Protein AF-D3TLA5-F1 (afdb_monomer)

Radius of gyration: 20.2 Å; Cα contacts (8 Å, |Δi|>4): 396; chains: 1; bounding box: 47×52×56 Å

Nearest PDB structures (foldseek):
  2b0u-assembly1_C  TM=8.524E-01  e=1.232E-20  Homo sapiens
  5jhw-assembly1_D  TM=8.669E-01  e=3.861E-19  Homo sapiens
  2p6a-assembly1_D  TM=8.439E-01  e=6.947E-16  Homo sapiens
  3b4v-assembly1_D  TM=8.795E-01  e=1.672E-10  Homo sapiens
  3sek-assembly1_C-2  TM=8.764E-01  e=1.776E-10  Homo sapiens

Sequence (209 aa):
SHPVCGTDGRTYNTECQLKKRACRTNNENLKIAYRGHCKTTCNGVKCLNGLTCVEDQYTIPHCIVCKIECAQDDDLDSNGIDVDATQAVCGMDGKTYKSTCDINRMVCKVGRSIGVAYPGPCRDDQVTCDDVSCGPKQVCLKDLLTHKPRCSPCRYKCSRKRHSTTHYRFEESKICGVNNRTYNSWCEMRKDSCATGFYIDLKHAGECL

Solvent-accessible surface area (backbone atoms only — not comparable to full-atom values): 12160 Å² total; per-residue (Å²): 131,61,33,22,11,32,60,70,73,40,64,26,68,29,63,67,57,44,51,53,47,20,62,76,66,72,34,89,78,53,43,78,42,31,74,34,70,59,61,67,39,50,82,90,62,59,41,56,96,81,29,37,49,29,26,50,99,80,34,39,51,42,58,39,84,77,79,74,85,53,92,76,74,74,72,84,70,93,75,78,89,80,66,55,50,88,51,11,25,10,30,64,83,70,42,62,24,65,25,70,58,50,45,52,40,46,24,47,74,72,23,39,82,64,52,64,18,40,72,16,58,53,72,65,96,81,55,43,50,91,77,49,75,45,61,91,76,35,41,58,17,34,27,69,86,79,59,40,42,30,42,38,73,69,74,72,80,74,79,88,72,83,76,78,95,76,80,66,99,59,77,74,51,34,28,11,29,66,82,68,44,64,28,69,31,70,54,53,41,51,42,48,16,57,74,71,43,31,41,61,48,81,62,46,84,35,70,52,131

pLDDT: mean 88.01, std 13.17, range [44.16, 97.69]

Foldseek 3Di:
DWWFQWPLQAIDPDQVRQVVVCVVVVPPRTDGQATDGFDQACVVTDGPPPFFWAADLSRGTGGHHLDQDDPCPPPPDDDDDPQPQQAWFQWPVRFIDSHPSRQVSVNRVVRYDTDTQARGGRDDLVDAQVNGDHDPQWHWAQAPPSRHTGTDNQPFDDDPDDDPDDGDPQQQWWFQWPVLAIDRHPSRQSNVRSVVSYNIGTPHTHHRD

InterPro domains:
  IPR002350 Kazal domain [PF07648] (2-38)
  IPR002350 Kazal domain [PF07648] (88-122)
  IPR002350 Kazal domain [PF07648] (171-208)
  IPR002350 Kazal domain [PS51465] (1-40)
  IPR002350 Kazal domain [PS51465] (89-124)
  IPR002350 Kazal domain [SM00280] (1-38)
  IPR002350 Kazal domain [SM00280] (65-122)
  IPR002350 Kazal domain [SM00280] (153-208)
  IPR003645 Follistatin-like, N-terminal [SM00274] (41-64)
  IPR003645 Follistatin-like, N-terminal [SM00274] (128-152)
  IPR036058 Kazal domain superfamily [SSF100895] (2-39)
  IPR036058 Kazal domain superfamily [SSF100895] (86-123)
  IPR036058 Kazal domain superfamily [SSF100895] (171-208)

Organism: Glossina morsitans morsitans (NCBI:txid37546)

Structure (mmCIF, N/CA/C/O backbone):
data_AF-D3TLA5-F1
#
_entry.id   AF-D3TLA5-F1
#
loop_
_atom_site.group_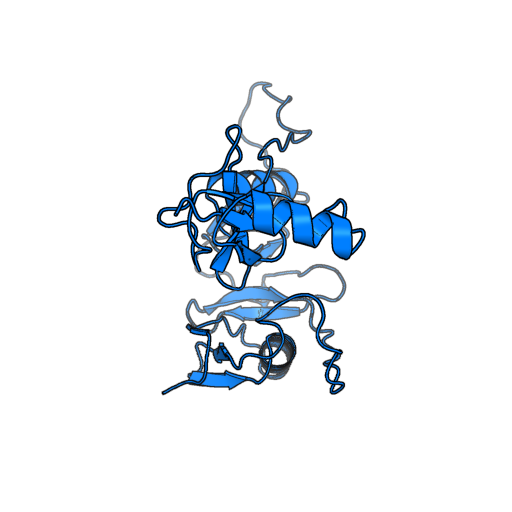PDB
_atom_site.id
_atom_site.type_symbol
_atom_site.label_atom_id
_atom_site.label_alt_id
_atom_site.label_comp_id
_atom_site.label_asym_id
_atom_site.label_entity_id
_atom_site.label_seq_id
_atom_site.pdbx_PDB_ins_code
_atom_site.Cartn_x
_atom_site.Cartn_y
_atom_site.Cartn_z
_atom_site.occupancy
_atom_site.B_iso_or_equiv
_atom_site.auth_seq_id
_atom_site.auth_comp_id
_atom_site.auth_asym_id
_atom_site.auth_atom_id
_atom_site.pdbx_PDB_model_num
ATOM 1 N N . SER A 1 1 ? -28.868 1.107 21.090 1.00 75.38 1 SER A N 1
ATOM 2 C CA . SER A 1 1 ? -27.447 1.273 21.474 1.00 75.38 1 SER A CA 1
ATOM 3 C C . SER A 1 1 ? -26.758 2.157 20.441 1.00 75.38 1 SER A C 1
ATOM 5 O O . SER A 1 1 ? -27.174 2.140 19.291 1.00 75.38 1 SER A O 1
ATOM 7 N N . HIS A 1 2 ? -25.749 2.946 20.833 1.00 92.44 2 HIS A N 1
ATOM 8 C CA . HIS A 1 2 ? -24.984 3.820 19.927 1.00 92.44 2 HIS A CA 1
ATOM 9 C C . HIS A 1 2 ? -23.533 3.317 19.840 1.00 92.44 2 HIS A C 1
ATOM 11 O O . HIS A 1 2 ? -22.687 3.780 20.612 1.00 92.44 2 HIS A O 1
ATOM 17 N N . PRO A 1 3 ? -23.253 2.329 18.971 1.00 96.19 3 PRO A N 1
ATOM 18 C CA . PRO A 1 3 ? -21.941 1.700 18.889 1.00 96.19 3 PRO A CA 1
ATOM 19 C C . PRO A 1 3 ? -20.877 2.651 18.334 1.00 96.19 3 PRO A C 1
ATOM 21 O O . PRO A 1 3 ? -21.181 3.577 17.576 1.00 96.19 3 PRO A O 1
ATOM 24 N N . VAL A 1 4 ? -19.621 2.396 18.697 1.00 95.88 4 VAL A N 1
ATOM 25 C CA . VAL A 1 4 ? -18.440 3.127 18.212 1.00 95.88 4 VAL A CA 1
ATOM 26 C C . VAL A 1 4 ? -17.317 2.159 17.847 1.00 95.88 4 VAL A C 1
ATOM 28 O O . VAL A 1 4 ? -17.151 1.124 18.499 1.00 95.88 4 VAL A O 1
ATOM 31 N N . CYS A 1 5 ? -16.523 2.514 16.839 1.00 95.38 5 CYS A N 1
ATOM 32 C CA . CYS A 1 5 ? -15.283 1.825 16.520 1.00 95.38 5 CYS A CA 1
ATOM 33 C C . CYS A 1 5 ? -14.128 2.528 17.237 1.00 95.38 5 CYS A C 1
ATOM 35 O O . CYS A 1 5 ? -13.957 3.743 17.103 1.00 95.38 5 CYS A O 1
ATOM 37 N N . GLY A 1 6 ? -13.364 1.783 18.031 1.00 93.69 6 GLY A N 1
ATOM 38 C CA . GLY A 1 6 ? -12.163 2.291 18.684 1.00 93.69 6 GLY A CA 1
ATOM 39 C C . GLY A 1 6 ? -10.967 2.341 17.738 1.00 93.69 6 GLY A C 1
ATOM 40 O O . GLY A 1 6 ? -10.907 1.602 16.758 1.00 93.69 6 GLY A O 1
ATOM 41 N N . THR A 1 7 ? -9.975 3.166 18.069 1.00 90.50 7 THR A N 1
ATOM 42 C CA . THR A 1 7 ? -8.658 3.194 17.402 1.00 90.50 7 THR A CA 1
ATOM 43 C C . THR A 1 7 ? -7.894 1.870 17.518 1.00 90.50 7 THR A C 1
ATOM 45 O O . THR A 1 7 ? -6.920 1.667 16.808 1.00 90.50 7 THR A O 1
ATOM 48 N N . ASP A 1 8 ? -8.350 0.941 18.367 1.00 88.81 8 ASP A N 1
ATOM 49 C CA . ASP A 1 8 ? -7.849 -0.434 18.453 1.00 88.81 8 ASP A CA 1
ATOM 50 C C . ASP A 1 8 ? -8.567 -1.420 17.507 1.00 88.81 8 ASP A C 1
ATOM 52 O O . ASP A 1 8 ? -8.424 -2.635 17.660 1.00 88.81 8 ASP A O 1
ATOM 56 N N . GLY A 1 9 ? -9.390 -0.921 16.576 1.00 88.56 9 GLY A N 1
ATOM 57 C CA . GLY A 1 9 ? -10.124 -1.733 15.602 1.00 88.56 9 GLY A CA 1
ATOM 58 C C . GLY A 1 9 ? -11.255 -2.570 16.208 1.00 88.56 9 GLY A C 1
ATOM 59 O O . GLY A 1 9 ? -11.749 -3.505 15.573 1.00 88.56 9 GLY A O 1
ATOM 60 N N . ARG A 1 10 ? -11.674 -2.280 17.449 1.00 92.00 10 ARG A N 1
ATOM 61 C CA . ARG A 1 10 ? -12.765 -2.997 18.124 1.00 92.00 10 ARG A CA 1
ATOM 62 C C . ARG A 1 10 ? -14.041 -2.175 18.190 1.00 92.00 10 ARG A C 1
ATOM 64 O O . ARG A 1 10 ? -14.025 -0.972 18.432 1.00 92.00 10 ARG A O 1
ATOM 71 N N . THR A 1 11 ? -15.168 -2.865 18.031 1.00 95.00 11 THR A N 1
ATOM 72 C CA . THR A 1 11 ? -16.486 -2.268 18.256 1.00 95.00 11 THR A CA 1
ATOM 73 C C . THR A 1 11 ? -16.816 -2.281 19.742 1.00 95.00 11 THR A C 1
ATOM 75 O O . THR A 1 11 ? -16.703 -3.315 20.400 1.00 95.00 11 THR A O 1
ATOM 78 N N . TYR A 1 12 ? -17.286 -1.145 20.243 1.00 96.38 12 TYR A N 1
ATOM 79 C CA . TYR A 1 12 ? -17.842 -0.983 21.581 1.00 96.38 12 TYR A CA 1
ATOM 80 C C . TYR A 1 12 ? -19.325 -0.642 21.453 1.00 96.38 12 TYR A C 1
ATOM 82 O O . TYR A 1 12 ? -19.693 0.184 20.619 1.00 96.38 12 TYR A O 1
ATOM 90 N N . ASN A 1 13 ? -20.186 -1.234 22.288 1.00 97.06 13 ASN A N 1
ATOM 91 C CA . ASN A 1 13 ? -21.636 -1.003 22.192 1.00 97.06 13 ASN A CA 1
ATOM 92 C C . ASN A 1 13 ? -22.023 0.440 22.555 1.00 97.06 13 ASN A C 1
ATOM 94 O O . ASN A 1 13 ? -23.101 0.900 22.169 1.00 97.06 13 ASN A O 1
ATOM 98 N N . THR A 1 14 ? -21.158 1.136 23.304 1.00 96.88 14 THR A N 1
ATOM 99 C CA . THR A 1 14 ? -21.266 2.562 23.634 1.00 96.88 14 THR A CA 1
ATOM 100 C C . THR A 1 14 ? -19.887 3.209 23.796 1.00 96.88 14 THR A C 1
ATOM 102 O O . THR A 1 14 ? -18.904 2.548 24.136 1.00 96.88 14 THR A O 1
ATOM 105 N N . GLU A 1 15 ? -19.828 4.534 23.652 1.00 96.62 15 GLU A N 1
ATOM 106 C CA . GLU A 1 15 ? -18.645 5.345 23.983 1.00 96.62 15 GLU A CA 1
ATOM 107 C C . GLU A 1 15 ? -18.192 5.173 25.444 1.00 96.62 15 GLU A C 1
ATOM 109 O O . GLU A 1 15 ? -16.995 5.130 25.724 1.00 96.62 15 GLU A O 1
ATOM 114 N N . CYS A 1 16 ? -19.132 5.008 26.382 1.00 97.06 16 CYS A N 1
ATOM 115 C CA . CYS A 1 16 ? -18.816 4.771 27.792 1.00 97.06 16 CYS A CA 1
ATOM 116 C C . CYS A 1 16 ? -18.018 3.471 27.987 1.00 97.06 16 CYS A C 1
ATOM 118 O O . CYS A 1 16 ? -17.046 3.446 28.742 1.00 97.06 16 CYS A O 1
ATOM 120 N N . GLN A 1 17 ? -18.368 2.400 27.264 1.00 97.25 17 GLN A N 1
ATOM 121 C CA . GLN A 1 17 ? -17.616 1.143 27.323 1.00 97.25 17 GLN A CA 1
ATOM 122 C C . GLN A 1 17 ? -16.186 1.298 26.801 1.00 97.25 17 GLN A C 1
ATOM 124 O O . GLN A 1 17 ? -15.262 0.755 27.409 1.00 97.25 17 GLN A O 1
ATOM 129 N N . LEU A 1 18 ? -15.998 2.064 25.722 1.00 97.31 18 LEU A N 1
ATOM 130 C CA . LEU A 1 18 ? -14.671 2.384 25.199 1.00 97.31 18 LEU A CA 1
ATOM 131 C C . LEU A 1 18 ? -13.850 3.155 26.238 1.00 97.31 18 LEU A C 1
ATOM 133 O O . LEU A 1 18 ? -12.760 2.712 26.595 1.00 97.31 18 LEU A O 1
ATOM 137 N N . LYS A 1 19 ? -14.391 4.250 26.790 1.00 96.81 19 LYS A N 1
ATOM 138 C CA . LYS A 1 19 ? -13.713 5.068 27.816 1.00 96.81 19 LYS A CA 1
ATOM 139 C C . LYS A 1 19 ? -13.361 4.257 29.062 1.00 96.81 19 LYS A C 1
ATOM 141 O O . LYS A 1 19 ? -12.249 4.350 29.575 1.00 96.81 19 LYS A O 1
ATOM 146 N N . LYS A 1 20 ? -14.281 3.401 29.517 1.00 97.12 20 LYS A N 1
ATOM 147 C CA . LYS A 1 20 ? -14.052 2.483 30.641 1.00 97.12 20 LYS A CA 1
ATOM 148 C C . LYS A 1 20 ? -12.894 1.530 30.361 1.00 97.12 20 LYS A C 1
ATOM 150 O O . LYS A 1 20 ? -12.102 1.273 31.263 1.00 97.12 20 LYS A O 1
ATOM 155 N N . ARG A 1 21 ? -12.784 1.000 29.138 1.00 96.00 21 ARG A N 1
ATOM 156 C CA . ARG A 1 21 ? -11.639 0.168 28.753 1.00 96.00 21 ARG A CA 1
ATOM 157 C C . ARG A 1 21 ? -10.350 0.978 28.727 1.00 96.00 21 ARG A C 1
ATOM 159 O O . ARG A 1 21 ? -9.397 0.534 29.349 1.00 96.00 21 ARG A O 1
ATOM 166 N N . ALA A 1 22 ? -10.345 2.135 28.066 1.00 96.50 22 ALA A N 1
ATOM 167 C CA . ALA A 1 22 ? -9.175 3.007 27.967 1.00 96.50 22 ALA A CA 1
ATOM 168 C C . ALA A 1 22 ? -8.593 3.319 29.354 1.00 96.50 22 ALA A C 1
ATOM 170 O O . ALA A 1 22 ? -7.406 3.110 29.582 1.00 96.50 22 ALA A O 1
ATOM 171 N N . CYS A 1 23 ? -9.456 3.687 30.308 1.00 96.81 23 CYS A N 1
ATOM 172 C CA . CYS A 1 23 ? -9.083 3.916 31.703 1.00 96.81 23 CYS A CA 1
ATOM 173 C C . CYS A 1 23 ? -8.544 2.646 32.386 1.00 96.81 23 CYS A C 1
ATOM 175 O O . CYS A 1 23 ? -7.461 2.668 32.961 1.00 96.81 23 CYS A O 1
ATOM 177 N N . ARG A 1 24 ? -9.251 1.511 32.279 1.00 96.62 24 ARG A N 1
ATOM 178 C CA . ARG A 1 24 ? -8.832 0.242 32.910 1.00 96.62 24 ARG A CA 1
ATOM 179 C C . ARG A 1 24 ? -7.499 -0.293 32.399 1.00 96.62 24 ARG A C 1
ATOM 181 O O . ARG A 1 24 ? -6.804 -0.968 33.146 1.00 96.62 24 ARG A O 1
ATOM 188 N N . THR A 1 25 ? -7.178 -0.050 31.133 1.00 94.00 25 THR A N 1
ATOM 189 C CA . THR A 1 25 ? -5.925 -0.503 30.517 1.00 94.00 25 THR A CA 1
ATOM 190 C C . THR A 1 25 ? -4.843 0.573 30.510 1.00 94.00 25 THR A C 1
ATOM 192 O O . THR A 1 25 ? -3.820 0.359 29.871 1.00 94.00 25 THR A O 1
ATOM 195 N N . ASN A 1 26 ? -5.080 1.728 31.145 1.00 93.81 26 ASN A N 1
ATOM 196 C CA . ASN A 1 26 ? -4.212 2.906 31.092 1.00 93.81 26 ASN A CA 1
ATOM 197 C C . ASN A 1 26 ? -3.740 3.245 29.660 1.00 93.81 26 ASN A C 1
ATOM 199 O O . ASN A 1 26 ? -2.563 3.488 29.411 1.00 93.81 26 ASN A O 1
ATOM 203 N N . ASN A 1 27 ? -4.660 3.164 28.692 1.00 93.56 27 ASN A N 1
ATOM 204 C CA . ASN A 1 27 ? -4.365 3.348 27.273 1.00 93.56 27 ASN A CA 1
ATOM 205 C C . ASN A 1 27 ? -4.957 4.669 26.778 1.00 93.56 27 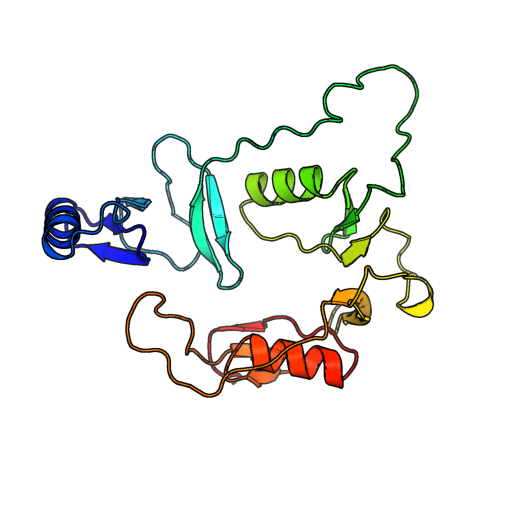ASN A C 1
ATOM 207 O O . ASN A 1 27 ? -6.104 4.723 26.333 1.00 93.56 27 ASN A O 1
ATOM 211 N N . GLU A 1 28 ? -4.144 5.720 26.820 1.00 91.62 28 GLU A N 1
ATOM 212 C CA . GLU A 1 28 ? -4.511 7.070 26.373 1.00 91.62 28 GLU A CA 1
ATOM 213 C C . GLU A 1 28 ? -4.718 7.177 24.850 1.00 91.62 28 GLU A C 1
ATOM 215 O O . GLU A 1 28 ? -5.375 8.101 24.360 1.00 91.62 28 GLU A O 1
ATOM 220 N N . ASN A 1 29 ? -4.215 6.200 24.089 1.00 92.50 29 ASN A N 1
ATOM 221 C CA . ASN A 1 29 ? -4.365 6.133 22.637 1.00 92.50 29 ASN A CA 1
ATOM 222 C C . ASN A 1 29 ? -5.685 5.477 22.203 1.00 92.50 29 ASN A C 1
ATOM 224 O O . ASN A 1 29 ? -6.056 5.582 21.031 1.00 92.50 29 ASN A O 1
ATOM 228 N N . LEU A 1 30 ? -6.419 4.825 23.118 1.00 93.81 30 LEU A N 1
ATOM 229 C CA . LEU A 1 30 ? -7.729 4.245 22.823 1.00 93.81 30 LEU A CA 1
ATOM 230 C C . LEU A 1 30 ? -8.802 5.340 22.792 1.00 93.81 30 LEU A C 1
ATOM 232 O O . LEU A 1 30 ? -9.353 5.744 23.817 1.00 93.81 30 LEU A O 1
ATOM 236 N N . LYS A 1 31 ? -9.120 5.794 21.583 1.00 93.06 31 LYS A N 1
ATOM 237 C CA . LYS A 1 31 ? -10.110 6.836 21.290 1.00 93.06 31 LYS A CA 1
ATOM 238 C C . LYS A 1 31 ? -11.163 6.289 20.331 1.00 93.06 31 LYS A C 1
ATOM 240 O O . LYS A 1 31 ? -11.021 5.190 19.797 1.00 93.06 31 LYS A O 1
ATOM 245 N N . ILE A 1 32 ? -12.236 7.043 20.112 1.00 94.31 32 ILE A N 1
ATOM 246 C CA . ILE A 1 32 ? -13.181 6.729 19.036 1.00 94.31 32 ILE A CA 1
ATOM 247 C C . ILE A 1 32 ? -12.499 7.052 17.704 1.00 94.31 32 ILE A C 1
ATOM 249 O O . ILE A 1 32 ? -12.120 8.198 17.483 1.00 94.31 32 ILE A O 1
ATOM 253 N N . ALA A 1 33 ? -12.380 6.060 16.824 1.00 92.19 33 ALA A N 1
ATOM 254 C CA . ALA A 1 33 ? -11.961 6.265 15.442 1.00 92.19 33 ALA A CA 1
ATOM 255 C C . ALA A 1 33 ? -13.120 6.837 14.608 1.00 92.19 33 ALA A C 1
ATOM 257 O O . ALA A 1 33 ? -12.980 7.863 13.946 1.00 92.19 33 ALA A O 1
ATOM 258 N N . TYR A 1 34 ? -14.294 6.203 14.686 1.00 94.31 34 TYR A N 1
ATOM 259 C CA . TYR A 1 34 ? -15.528 6.658 14.040 1.00 94.31 34 TYR A CA 1
ATOM 260 C C . TYR A 1 34 ? -16.772 6.079 14.727 1.00 94.31 34 TYR A C 1
ATOM 262 O O . TYR A 1 34 ? -16.707 5.122 15.505 1.00 94.31 34 TYR A O 1
ATOM 270 N N . ARG A 1 35 ? -17.935 6.682 14.455 1.00 94.69 35 ARG A N 1
ATOM 271 C CA . ARG A 1 35 ? -19.229 6.213 14.978 1.00 94.69 35 ARG A CA 1
ATOM 272 C C . ARG A 1 35 ? -19.720 4.991 14.199 1.00 94.69 35 ARG A C 1
ATOM 274 O O . ARG A 1 35 ? -19.546 4.917 12.987 1.00 94.69 35 ARG A O 1
ATOM 281 N N . GLY A 1 36 ? -20.395 4.073 14.887 1.00 94.38 36 GLY A N 1
ATOM 282 C CA . GLY A 1 36 ? -20.887 2.818 14.321 1.00 94.38 36 GLY A CA 1
ATOM 283 C C . GLY A 1 36 ? -19.998 1.616 14.645 1.00 94.38 36 GLY A C 1
ATOM 284 O O . GLY A 1 36 ? -19.044 1.707 15.409 1.00 94.38 36 GLY A O 1
ATOM 285 N N . HIS A 1 37 ? -20.342 0.466 14.069 1.00 94.50 37 HIS A N 1
ATOM 286 C CA . HIS A 1 37 ? -19.525 -0.745 14.156 1.00 94.50 37 HIS A CA 1
ATOM 287 C C . HIS A 1 37 ? -18.275 -0.605 13.286 1.00 94.50 37 HIS A C 1
ATOM 289 O O . HIS A 1 37 ? -18.350 0.002 12.215 1.00 94.50 37 HIS A O 1
ATOM 295 N N . CYS A 1 38 ? -17.166 -1.217 13.706 1.00 93.12 38 CYS A N 1
ATOM 296 C CA . CYS A 1 38 ? -15.971 -1.281 12.873 1.00 93.12 38 CYS A CA 1
ATOM 297 C C . CYS A 1 38 ? -16.270 -1.971 11.535 1.00 93.12 38 CYS A C 1
ATOM 299 O O . CYS A 1 38 ? -17.018 -2.950 11.473 1.00 93.12 38 CYS A O 1
ATOM 301 N N . LYS A 1 39 ? -15.688 -1.428 10.471 1.00 91.75 39 LYS A N 1
ATOM 302 C CA . LYS A 1 39 ? -15.823 -1.871 9.085 1.00 91.75 39 LYS A CA 1
ATOM 303 C C . LYS A 1 39 ? -14.509 -2.465 8.587 1.00 91.75 39 LYS A C 1
ATOM 305 O O . LYS A 1 39 ? -13.465 -2.285 9.205 1.00 91.75 39 LYS A O 1
ATOM 310 N N . THR A 1 40 ? -14.590 -3.172 7.467 1.00 87.81 40 THR A N 1
ATOM 311 C CA . THR A 1 40 ? -13.453 -3.806 6.780 1.00 87.81 40 THR A CA 1
ATOM 312 C C . THR A 1 40 ? -13.025 -3.058 5.518 1.00 87.81 40 THR A C 1
ATOM 314 O O . THR A 1 40 ? -12.175 -3.565 4.804 1.00 87.81 40 THR A O 1
ATOM 317 N N . THR A 1 41 ? -13.660 -1.917 5.222 1.00 90.31 41 THR A N 1
ATOM 318 C CA . THR A 1 41 ? -13.353 -0.969 4.134 1.00 90.31 41 THR A CA 1
ATOM 319 C C . THR A 1 41 ? -13.813 0.428 4.560 1.00 90.31 41 THR A C 1
ATOM 321 O O . THR A 1 41 ? -14.576 0.563 5.527 1.00 90.31 41 THR A O 1
ATOM 324 N N . CYS A 1 42 ? -13.413 1.468 3.832 1.00 93.50 42 CYS A N 1
ATOM 325 C CA . CYS A 1 42 ? -13.899 2.836 4.028 1.00 93.50 42 CYS A CA 1
ATOM 326 C C . CYS A 1 42 ? -15.367 3.031 3.608 1.00 93.50 42 CYS A C 1
ATOM 328 O O . CYS A 1 42 ? -15.975 4.055 3.935 1.00 93.50 42 CYS A O 1
ATOM 330 N N . ASN A 1 43 ? -1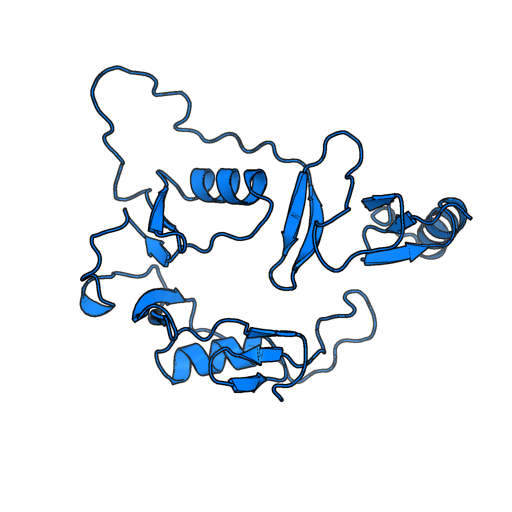5.989 2.047 2.948 1.00 92.00 43 ASN A N 1
ATOM 331 C CA . ASN A 1 43 ? -17.394 2.119 2.555 1.00 92.00 43 ASN A CA 1
ATOM 332 C C . ASN A 1 43 ? -18.316 2.236 3.780 1.00 92.00 43 ASN A C 1
ATOM 334 O O . ASN A 1 43 ? -18.425 1.334 4.615 1.00 92.00 43 ASN A O 1
ATOM 338 N N . GLY A 1 44 ? -19.011 3.372 3.879 1.00 89.62 44 GLY A N 1
ATOM 339 C CA . GLY A 1 44 ? -19.911 3.679 4.993 1.00 89.62 44 GLY A CA 1
ATOM 340 C C . GLY A 1 44 ? -19.209 4.136 6.276 1.00 89.62 44 GLY A C 1
ATOM 341 O O . GLY A 1 44 ? -19.877 4.296 7.300 1.00 89.62 44 GLY A O 1
ATOM 342 N N . VAL A 1 45 ? -17.894 4.371 6.242 1.00 93.88 45 VAL A N 1
ATOM 343 C CA . VAL A 1 45 ? -17.154 4.992 7.346 1.00 93.88 45 VAL A CA 1
ATOM 344 C C . VAL A 1 45 ? -17.272 6.509 7.233 1.00 93.88 45 VAL A C 1
ATOM 346 O O . VAL A 1 45 ? -16.906 7.107 6.227 1.00 93.88 45 VAL A O 1
ATOM 349 N N . LYS A 1 46 ? -17.783 7.147 8.290 1.00 92.44 46 LYS A N 1
ATOM 350 C CA . LYS A 1 46 ? -17.807 8.608 8.426 1.00 92.44 46 LYS A CA 1
ATOM 351 C C . LYS A 1 46 ? -16.849 9.011 9.532 1.00 92.44 46 LYS A C 1
ATOM 353 O O . LYS A 1 46 ? -17.159 8.864 10.716 1.00 92.44 46 LYS A O 1
ATOM 358 N N . CYS A 1 47 ? -15.678 9.482 9.128 1.00 92.12 47 CYS A N 1
ATOM 359 C CA . CYS A 1 47 ? -14.664 9.948 10.054 1.00 92.12 47 CYS A CA 1
ATOM 360 C C . CYS A 1 47 ? -15.111 11.222 10.787 1.00 92.12 47 CYS A C 1
ATOM 362 O O . CYS A 1 47 ? -15.878 12.035 10.268 1.00 92.12 47 CYS A O 1
ATOM 364 N N . LEU A 1 48 ? -14.652 11.373 12.029 1.00 90.50 48 LEU A N 1
ATOM 365 C CA . LEU A 1 48 ? -14.949 12.540 12.860 1.00 90.50 48 LEU A CA 1
ATOM 366 C C . LEU A 1 48 ? -14.048 13.720 12.477 1.00 90.50 48 LEU A C 1
ATOM 368 O O . LEU A 1 48 ? -12.971 13.514 11.931 1.00 90.50 48 LEU A O 1
ATOM 372 N N . ASN A 1 49 ? -14.470 14.948 12.790 1.00 90.00 49 ASN A N 1
ATOM 373 C CA . ASN A 1 49 ? -13.659 16.169 12.658 1.00 90.00 49 ASN A CA 1
ATOM 374 C C . ASN A 1 49 ? -13.071 16.415 11.253 1.00 90.00 49 ASN A C 1
ATOM 376 O O . ASN A 1 49 ? -11.982 16.965 11.130 1.00 90.00 49 ASN A O 1
ATOM 380 N N . GLY A 1 50 ? -13.762 15.973 10.196 1.00 85.00 50 GLY A N 1
ATOM 381 C CA . GLY A 1 50 ? -13.282 16.130 8.819 1.00 85.00 50 GLY A CA 1
ATOM 382 C C . GLY A 1 50 ? -12.042 15.295 8.478 1.00 85.00 50 GLY A C 1
ATOM 383 O O . GLY A 1 50 ? -11.415 15.538 7.451 1.00 85.00 50 GLY A O 1
ATOM 384 N N . LEU A 1 51 ? -11.675 14.319 9.318 1.00 92.56 51 LEU A N 1
ATOM 385 C CA . LEU A 1 51 ? -10.601 13.376 9.010 1.00 92.56 51 LEU A CA 1
ATOM 386 C C . LEU A 1 51 ? -10.938 12.572 7.747 1.00 92.56 51 LEU A C 1
ATOM 388 O O . LEU A 1 51 ? -12.104 12.336 7.427 1.00 92.56 51 LEU A O 1
ATOM 392 N N . THR A 1 52 ? -9.906 12.132 7.038 1.00 93.75 52 THR A N 1
ATOM 393 C CA . THR A 1 52 ? -10.050 11.337 5.815 1.00 93.75 52 THR A CA 1
ATOM 394 C C . THR A 1 52 ? -9.961 9.855 6.149 1.00 93.75 52 THR A C 1
ATOM 396 O O . THR A 1 52 ? -9.111 9.450 6.942 1.00 93.75 52 THR A O 1
ATOM 399 N N . CYS A 1 53 ? -10.850 9.053 5.561 1.00 94.75 53 CYS A N 1
ATOM 400 C CA . CYS A 1 53 ? -10.767 7.602 5.666 1.00 94.75 53 CYS A CA 1
ATOM 401 C C . CYS A 1 53 ? -9.730 7.086 4.670 1.00 94.75 53 CYS A C 1
ATOM 403 O O . CYS A 1 53 ? -9.849 7.358 3.477 1.00 94.75 53 CYS A O 1
ATOM 405 N N . VAL A 1 54 ? -8.743 6.346 5.162 1.00 94.44 54 VAL A N 1
ATOM 406 C CA . VAL A 1 54 ? -7.740 5.661 4.350 1.00 94.44 54 VAL A CA 1
ATOM 407 C C . VAL A 1 54 ? -7.743 4.173 4.665 1.00 94.44 54 VAL A C 1
ATOM 409 O O . VAL A 1 54 ? -7.856 3.777 5.822 1.00 94.44 54 VAL A O 1
ATOM 412 N N . GLU A 1 55 ? -7.615 3.345 3.640 1.00 92.19 55 GLU A N 1
ATOM 413 C CA . GLU A 1 55 ? -7.476 1.902 3.786 1.00 92.19 55 GLU A CA 1
ATOM 414 C C . GLU A 1 55 ? -6.001 1.504 3.865 1.00 92.19 55 GLU A C 1
ATOM 416 O O . GLU A 1 55 ? -5.174 1.947 3.058 1.00 92.19 55 GLU A O 1
ATOM 421 N N . ASP A 1 56 ? -5.673 0.647 4.832 1.00 85.19 56 ASP A N 1
ATOM 422 C CA . ASP A 1 56 ? -4.367 -0.004 4.886 1.00 85.19 56 ASP A CA 1
ATOM 423 C C . ASP A 1 56 ? -4.276 -1.184 3.900 1.00 85.19 56 ASP A C 1
ATOM 425 O O . ASP A 1 56 ? -5.197 -1.478 3.134 1.00 85.19 56 ASP A O 1
ATOM 429 N N . GLN A 1 57 ? -3.146 -1.888 3.905 1.00 76.69 57 GLN A N 1
ATOM 430 C CA . GLN A 1 57 ? -2.912 -3.036 3.028 1.00 76.69 57 GLN A CA 1
ATOM 431 C C . GLN A 1 57 ? -3.877 -4.216 3.254 1.00 76.69 57 GLN A C 1
ATOM 433 O O . GLN A 1 57 ? -3.942 -5.111 2.418 1.00 76.69 57 GLN A O 1
ATOM 438 N N . TYR A 1 58 ? -4.620 -4.236 4.363 1.00 76.56 58 TYR A N 1
ATOM 439 C CA . TYR A 1 58 ? -5.653 -5.225 4.686 1.00 76.56 58 TYR A CA 1
ATOM 440 C C . TYR A 1 58 ? -7.068 -4.695 4.437 1.00 76.56 58 TYR A C 1
ATOM 442 O O . TYR A 1 58 ? -8.025 -5.273 4.948 1.00 76.56 58 TYR A O 1
ATOM 450 N N . THR A 1 59 ? -7.185 -3.584 3.705 1.00 82.81 59 THR A N 1
ATOM 451 C CA . THR A 1 59 ? -8.419 -2.823 3.476 1.00 82.81 59 THR A CA 1
ATOM 452 C C . THR A 1 59 ? -9.037 -2.242 4.750 1.00 82.81 59 THR A C 1
ATOM 454 O O . THR A 1 59 ? -10.159 -1.740 4.724 1.00 82.81 59 THR A O 1
ATOM 457 N N . ILE A 1 60 ? -8.333 -2.265 5.887 1.00 84.56 60 ILE A N 1
ATOM 458 C CA . ILE A 1 60 ? -8.888 -1.788 7.154 1.00 84.56 60 ILE A CA 1
ATOM 459 C C . ILE A 1 60 ? -8.942 -0.255 7.120 1.00 84.56 60 ILE A C 1
ATOM 461 O O . ILE A 1 60 ? -7.938 0.385 6.801 1.00 84.56 60 ILE A O 1
ATOM 465 N N . PRO A 1 61 ? -10.093 0.351 7.459 1.00 91.94 61 PRO A N 1
ATOM 466 C CA . PRO A 1 61 ? -10.256 1.795 7.439 1.00 91.94 61 PRO A CA 1
ATOM 467 C C . PRO A 1 61 ? -9.611 2.463 8.657 1.00 91.94 61 PRO A C 1
ATOM 469 O O . PRO A 1 61 ? -9.901 2.118 9.807 1.00 91.94 61 PRO A O 1
ATOM 472 N N . HIS A 1 62 ? -8.840 3.512 8.396 1.00 91.19 62 HIS A N 1
ATOM 473 C CA . HIS A 1 62 ? -8.221 4.397 9.377 1.00 91.19 62 HIS A CA 1
ATOM 474 C C . HIS A 1 62 ? -8.657 5.837 9.112 1.00 91.19 62 HIS A C 1
ATOM 476 O O . HIS A 1 62 ? -8.615 6.307 7.981 1.00 91.19 62 HIS A O 1
ATOM 482 N N . CYS A 1 63 ? -9.070 6.559 10.152 1.00 92.62 63 CYS A N 1
ATOM 483 C CA . CYS A 1 63 ? -9.408 7.978 10.039 1.00 92.62 63 CYS A CA 1
ATOM 484 C C . CYS A 1 63 ? -8.193 8.823 10.426 1.00 92.62 63 CYS A C 1
ATOM 486 O O . CYS A 1 63 ? -7.841 8.875 11.605 1.00 92.62 63 CYS A O 1
ATOM 488 N N . ILE A 1 64 ? -7.566 9.482 9.451 1.00 91.62 64 ILE A N 1
ATOM 489 C CA . ILE A 1 64 ? -6.325 10.244 9.648 1.00 91.62 64 ILE A CA 1
ATOM 490 C C . ILE A 1 64 ? -6.457 11.699 9.193 1.00 91.62 64 ILE A C 1
ATOM 492 O O . ILE A 1 64 ? -7.371 12.071 8.453 1.00 91.62 64 ILE A O 1
ATOM 496 N N . VAL A 1 65 ? -5.526 12.540 9.646 1.00 91.56 65 VAL A N 1
ATOM 497 C CA . VAL A 1 65 ? -5.403 13.918 9.162 1.00 91.56 65 VAL A CA 1
ATOM 498 C C . VAL A 1 65 ? -4.752 13.885 7.787 1.00 91.56 65 VAL A C 1
ATOM 500 O O . VAL A 1 65 ? -3.618 13.433 7.649 1.00 91.56 65 VAL A O 1
ATOM 503 N N . CYS A 1 66 ? -5.454 14.403 6.782 1.00 90.81 66 CYS A N 1
ATOM 504 C CA . CYS A 1 66 ? -4.942 14.497 5.423 1.00 90.81 66 CYS A CA 1
ATOM 505 C C . CYS A 1 66 ? -4.455 15.911 5.106 1.00 90.81 66 CYS A C 1
ATOM 507 O O . CYS A 1 66 ? -5.072 16.640 4.332 1.00 90.81 66 CYS A O 1
ATOM 509 N N . LYS A 1 67 ? -3.355 16.315 5.748 1.00 90.88 67 LYS A N 1
ATOM 510 C CA . LYS A 1 67 ? -2.702 17.606 5.509 1.00 90.88 67 LYS A CA 1
ATOM 511 C C . LYS A 1 67 ? -1.222 17.379 5.208 1.00 90.88 67 LYS A C 1
ATOM 513 O O . LYS A 1 67 ? -0.387 17.436 6.102 1.00 90.88 67 LYS A O 1
ATOM 518 N N . ILE A 1 68 ? -0.939 17.037 3.954 1.00 91.12 68 ILE A N 1
ATOM 519 C CA . ILE A 1 68 ? 0.419 16.807 3.451 1.00 91.12 68 ILE A CA 1
ATOM 520 C C . ILE A 1 68 ? 0.786 18.003 2.574 1.00 91.12 68 ILE A C 1
ATOM 522 O O . ILE A 1 68 ? 0.189 18.194 1.513 1.00 91.12 68 ILE A O 1
ATOM 526 N N . GLU A 1 69 ? 1.728 18.805 3.060 1.00 91.06 69 GLU A N 1
ATOM 527 C CA . GLU A 1 69 ? 2.318 19.959 2.374 1.00 91.06 69 GLU A CA 1
ATOM 528 C C . GLU A 1 69 ? 3.643 19.505 1.746 1.00 91.06 69 GLU A C 1
ATOM 530 O O . GLU A 1 69 ? 4.461 18.881 2.428 1.00 91.06 69 GLU A O 1
ATOM 535 N N . CYS A 1 70 ? 3.836 19.750 0.447 1.00 90.31 70 CYS A N 1
ATOM 536 C CA . CYS A 1 70 ? 5.030 19.325 -0.280 1.00 90.31 70 CYS A CA 1
ATOM 537 C C . CYS A 1 70 ? 5.853 20.551 -0.692 1.00 90.31 70 CYS A C 1
ATOM 539 O O . CYS A 1 70 ? 5.305 21.535 -1.168 1.00 90.31 70 CYS A O 1
ATOM 541 N N . ALA A 1 71 ? 7.179 20.484 -0.537 1.00 81.25 71 ALA A N 1
ATOM 542 C CA . ALA A 1 71 ? 8.075 21.635 -0.715 1.00 81.25 71 ALA A CA 1
ATOM 543 C C . ALA A 1 71 ? 8.075 22.250 -2.133 1.00 81.25 71 ALA A C 1
ATOM 545 O O . ALA A 1 71 ? 8.463 23.396 -2.290 1.00 81.25 71 ALA A O 1
ATOM 546 N N . GLN A 1 72 ? 7.641 21.500 -3.151 1.00 67.25 72 GLN A N 1
ATOM 547 C CA . GLN A 1 72 ? 7.563 21.953 -4.548 1.00 67.25 72 GLN A CA 1
ATOM 548 C C . GLN A 1 72 ? 6.195 22.559 -4.918 1.00 67.25 72 GLN A C 1
ATOM 550 O O . GLN A 1 72 ? 5.903 22.752 -6.099 1.00 67.25 72 GLN A O 1
ATOM 555 N N . ASP A 1 73 ? 5.311 22.790 -3.942 1.00 64.88 73 ASP A N 1
ATOM 556 C CA . ASP A 1 73 ? 4.021 23.444 -4.191 1.00 64.88 73 ASP A CA 1
ATOM 557 C C . ASP A 1 73 ? 4.177 24.972 -4.415 1.00 64.88 73 ASP A C 1
ATOM 559 O O . ASP A 1 73 ? 3.259 25.590 -4.956 1.00 64.88 73 ASP A O 1
ATOM 563 N N . ASP A 1 74 ? 5.333 25.557 -4.063 1.00 59.94 74 ASP A N 1
ATOM 564 C CA . ASP A 1 74 ? 5.615 27.003 -4.141 1.00 59.94 74 ASP A CA 1
ATOM 565 C C . ASP A 1 74 ? 6.225 27.463 -5.486 1.00 59.94 74 ASP A C 1
ATOM 567 O O . ASP A 1 74 ? 6.224 28.659 -5.783 1.00 59.94 74 ASP A O 1
ATOM 571 N N . ASP A 1 75 ? 6.670 26.539 -6.347 1.00 57.84 75 ASP A N 1
ATOM 572 C CA . ASP A 1 75 ? 7.239 26.847 -7.670 1.00 57.84 75 ASP A CA 1
ATOM 573 C C . ASP A 1 75 ? 6.132 26.989 -8.734 1.00 57.84 75 ASP A C 1
ATOM 575 O O . ASP A 1 75 ? 6.043 26.245 -9.716 1.00 57.84 75 ASP A O 1
ATOM 579 N N . LEU A 1 76 ? 5.242 27.962 -8.532 1.00 55.25 76 LEU A N 1
ATOM 580 C CA . LEU A 1 76 ? 4.367 28.508 -9.575 1.00 55.25 76 LEU A CA 1
ATOM 581 C C . LEU A 1 76 ? 5.133 29.553 -10.396 1.00 55.25 76 LEU A C 1
ATOM 583 O O . LEU A 1 76 ? 4.672 30.683 -10.531 1.00 55.25 76 LEU A O 1
ATOM 587 N N . ASP A 1 77 ? 6.291 29.192 -10.950 1.00 50.19 77 ASP A N 1
ATOM 588 C CA . ASP A 1 77 ? 6.982 30.059 -11.904 1.00 50.19 77 ASP A CA 1
ATOM 589 C C . ASP A 1 77 ? 7.069 29.400 -13.286 1.00 50.19 77 ASP A C 1
ATOM 591 O O . ASP A 1 77 ? 7.914 28.567 -13.594 1.00 50.19 77 ASP A O 1
ATOM 595 N N . SER A 1 78 ? 6.071 29.738 -14.103 1.00 60.38 78 SER A N 1
ATOM 596 C CA . SER A 1 78 ? 6.248 30.209 -15.477 1.00 60.38 78 SER A CA 1
ATOM 597 C C . SER A 1 78 ? 7.351 29.547 -16.325 1.00 60.38 78 SER A C 1
ATOM 599 O O . SER A 1 78 ? 8.348 30.193 -16.628 1.00 60.38 78 SER A O 1
ATOM 601 N N . ASN A 1 79 ? 7.149 28.299 -16.770 1.00 52.88 79 ASN A N 1
ATOM 602 C CA . ASN A 1 79 ? 7.385 27.817 -18.153 1.00 52.88 79 ASN A CA 1
ATOM 603 C C . ASN A 1 79 ? 7.531 26.288 -18.201 1.00 52.88 79 ASN A C 1
ATOM 605 O O . ASN A 1 79 ? 8.635 25.760 -18.221 1.00 52.88 79 ASN A O 1
ATOM 609 N N . GLY A 1 80 ? 6.413 25.571 -18.327 1.00 54.66 80 GLY A N 1
ATOM 610 C CA . GLY A 1 80 ? 6.450 24.135 -18.613 1.00 54.66 80 GLY A CA 1
ATOM 611 C C . GLY A 1 80 ? 6.874 23.273 -17.419 1.00 54.66 80 GLY A C 1
ATOM 612 O O . GLY A 1 80 ? 7.561 23.690 -16.498 1.00 54.66 80 GLY A O 1
ATOM 613 N N . ILE A 1 81 ? 6.359 22.052 -17.390 1.00 54.81 81 ILE A N 1
ATOM 614 C CA . ILE A 1 81 ? 6.503 21.130 -16.269 1.00 54.81 81 ILE A CA 1
ATOM 615 C C . ILE A 1 81 ? 7.853 20.414 -16.414 1.00 54.81 81 ILE A C 1
ATOM 617 O O . ILE A 1 81 ? 7.898 19.321 -16.974 1.00 54.81 81 ILE A O 1
ATOM 621 N N . ASP A 1 82 ? 8.939 20.997 -15.911 1.00 67.06 82 ASP A N 1
ATOM 622 C CA . ASP A 1 82 ? 10.173 20.236 -15.700 1.00 67.06 82 ASP A CA 1
ATOM 623 C C . ASP A 1 82 ? 10.004 19.383 -14.439 1.00 67.06 82 ASP A C 1
ATOM 625 O O . ASP A 1 82 ? 10.206 19.812 -13.303 1.00 67.06 82 ASP A O 1
ATOM 629 N N . VAL A 1 83 ? 9.540 18.147 -14.634 1.00 73.38 83 VAL A N 1
ATOM 630 C CA . VAL A 1 83 ? 9.573 17.139 -13.575 1.00 73.38 83 VAL A CA 1
ATO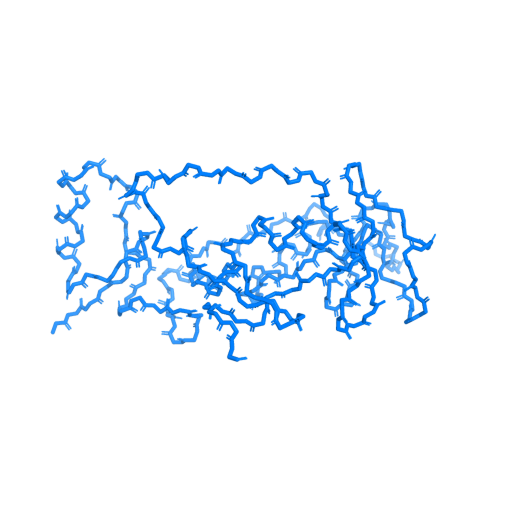M 631 C C . VAL A 1 83 ? 11.038 16.780 -13.344 1.00 73.38 83 VAL A C 1
ATOM 633 O O . VAL A 1 83 ? 11.658 16.176 -14.219 1.00 73.38 83 VAL A O 1
ATOM 636 N N . ASP A 1 84 ? 11.581 17.088 -12.163 1.00 86.12 84 ASP A N 1
ATOM 637 C CA . ASP A 1 84 ? 12.877 16.546 -11.749 1.00 86.12 84 ASP A CA 1
ATOM 638 C C . ASP A 1 84 ? 12.774 15.015 -11.678 1.00 86.12 84 ASP A C 1
ATOM 640 O O . ASP A 1 84 ? 12.258 14.427 -10.720 1.00 86.12 84 ASP A O 1
ATOM 644 N N . ALA A 1 85 ? 13.265 14.358 -12.730 1.00 86.69 85 ALA A N 1
ATOM 645 C CA . ALA A 1 85 ? 13.193 12.915 -12.889 1.00 86.69 85 ALA A CA 1
ATOM 646 C C . ALA A 1 85 ? 13.913 12.154 -11.765 1.00 86.69 85 ALA A C 1
ATOM 648 O O . ALA A 1 85 ? 13.623 10.978 -11.556 1.00 86.69 85 ALA A O 1
ATOM 649 N N . THR A 1 86 ? 14.827 12.799 -11.034 1.00 89.75 86 THR A N 1
ATOM 650 C CA . THR A 1 86 ? 15.541 12.175 -9.911 1.00 89.75 86 THR A CA 1
ATOM 651 C C . THR A 1 86 ? 14.696 12.103 -8.640 1.00 89.75 86 THR A C 1
ATOM 653 O O . THR A 1 86 ? 14.898 11.205 -7.821 1.00 89.75 86 THR A O 1
ATOM 656 N N . GLN A 1 87 ? 13.727 13.009 -8.490 1.00 91.06 87 GLN A N 1
ATOM 657 C CA . GLN A 1 87 ? 12.813 13.060 -7.345 1.00 91.06 87 GLN A CA 1
ATOM 658 C C . GLN A 1 87 ? 11.476 12.374 -7.633 1.00 91.06 87 GLN A C 1
ATOM 660 O O . GLN A 1 87 ? 10.811 11.902 -6.704 1.00 91.06 87 GLN A O 1
ATOM 665 N N . ALA A 1 88 ? 11.104 12.290 -8.911 1.00 94.12 88 ALA A N 1
ATOM 666 C CA . ALA A 1 88 ? 9.863 11.685 -9.358 1.00 94.12 88 ALA A CA 1
ATOM 667 C C . ALA A 1 88 ? 9.748 10.197 -9.009 1.00 94.12 88 ALA A C 1
ATOM 669 O O . ALA A 1 88 ? 10.735 9.484 -8.822 1.00 94.12 88 ALA A O 1
ATOM 670 N N . VAL A 1 89 ? 8.509 9.712 -8.970 1.00 95.81 89 VAL A N 1
ATOM 671 C CA . VAL A 1 89 ? 8.188 8.290 -8.824 1.00 95.81 89 VAL A CA 1
ATOM 672 C C . VAL A 1 89 ? 7.043 7.900 -9.750 1.00 95.81 89 VAL A C 1
ATOM 674 O O . VAL A 1 89 ? 6.083 8.655 -9.929 1.00 95.81 89 VAL A O 1
ATOM 677 N N . CYS A 1 90 ? 7.113 6.693 -10.303 1.00 96.12 90 CYS A N 1
ATOM 678 C CA . CYS A 1 90 ? 6.021 6.108 -11.057 1.00 96.12 90 CYS A CA 1
ATOM 679 C C . CYS A 1 90 ? 5.110 5.359 -10.091 1.00 96.12 90 CYS A C 1
ATOM 681 O O . CYS A 1 90 ? 5.550 4.443 -9.391 1.00 96.12 90 CYS A O 1
ATOM 683 N N . GLY A 1 91 ? 3.840 5.745 -10.029 1.00 95.81 91 GLY A N 1
ATOM 684 C CA . GLY A 1 91 ? 2.827 5.039 -9.261 1.00 95.81 91 GLY A CA 1
ATOM 685 C C . GLY A 1 91 ? 2.401 3.737 -9.931 1.00 95.81 91 GLY A C 1
ATOM 686 O O . GLY A 1 91 ? 2.424 3.587 -11.152 1.00 95.81 91 GLY A O 1
ATOM 687 N N . MET A 1 92 ? 1.941 2.785 -9.126 1.00 93.25 92 MET A N 1
ATOM 688 C CA . MET A 1 92 ? 1.317 1.548 -9.607 1.00 93.25 92 MET A CA 1
ATOM 689 C C . MET A 1 92 ? 0.006 1.784 -10.369 1.00 93.25 92 MET A C 1
ATOM 691 O O . MET A 1 92 ? -0.476 0.882 -11.048 1.00 93.25 92 MET A O 1
ATOM 695 N N . ASP A 1 93 ? -0.566 2.983 -10.273 1.00 93.31 93 ASP A N 1
ATOM 696 C CA . ASP A 1 93 ? -1.699 3.443 -11.075 1.00 93.31 93 ASP A CA 1
ATOM 697 C C . ASP A 1 93 ? -1.282 4.006 -12.449 1.00 93.31 93 ASP A C 1
ATOM 699 O O . ASP A 1 93 ? -2.129 4.500 -13.191 1.00 93.31 93 ASP A O 1
ATOM 703 N N . GLY A 1 94 ? 0.009 3.926 -12.794 1.00 93.12 94 GLY A N 1
ATOM 704 C CA . GLY A 1 94 ? 0.562 4.390 -14.065 1.00 93.12 94 GLY A CA 1
ATOM 705 C C . GLY A 1 94 ? 0.763 5.901 -14.143 1.00 93.12 94 GLY A C 1
ATOM 706 O O . GLY A 1 94 ? 1.003 6.417 -15.232 1.00 93.12 94 GLY A O 1
ATOM 707 N N . LYS A 1 95 ? 0.658 6.624 -13.021 1.00 94.94 95 LYS A N 1
ATOM 708 C CA . LYS A 1 95 ? 0.851 8.078 -12.981 1.00 94.94 95 LYS A CA 1
ATOM 709 C C . LYS A 1 95 ? 2.225 8.453 -12.449 1.00 94.94 95 LYS A C 1
ATOM 711 O O . LYS A 1 95 ? 2.690 7.915 -11.447 1.00 94.94 95 LYS A O 1
ATOM 716 N N . THR A 1 96 ? 2.845 9.435 -13.095 1.00 95.00 96 THR A N 1
ATOM 717 C CA . THR A 1 96 ? 4.050 10.089 -12.582 1.00 95.00 96 THR A CA 1
ATOM 718 C C . THR A 1 96 ? 3.680 11.048 -11.460 1.00 95.00 96 THR A C 1
ATOM 720 O O . THR A 1 96 ? 2.861 11.949 -11.647 1.00 95.00 96 THR A O 1
ATOM 723 N N . TYR A 1 97 ? 4.330 10.892 -10.313 1.00 94.38 97 TYR A N 1
ATOM 724 C CA . TYR A 1 97 ? 4.284 11.840 -9.207 1.00 94.38 97 TYR A CA 1
ATOM 725 C C . TYR A 1 97 ? 5.617 12.572 -9.123 1.00 94.38 97 TYR A C 1
ATOM 727 O O . TYR A 1 97 ? 6.666 11.941 -9.230 1.00 94.38 97 TYR A O 1
ATOM 735 N N . LYS A 1 98 ? 5.579 13.893 -8.915 1.00 92.94 98 LYS A N 1
ATOM 736 C CA . LYS A 1 98 ? 6.783 14.741 -8.858 1.00 92.94 98 LYS A CA 1
ATOM 737 C C . LYS A 1 98 ? 7.741 14.344 -7.735 1.00 92.94 98 LYS A C 1
ATOM 739 O O . LYS A 1 98 ? 8.946 14.505 -7.865 1.00 92.94 98 LYS A O 1
ATOM 744 N N . SER A 1 99 ? 7.200 13.803 -6.645 1.00 93.69 99 SER A N 1
ATOM 745 C CA . SER A 1 99 ? 7.976 13.347 -5.502 1.00 93.69 99 SER A CA 1
ATOM 746 C C . SER A 1 99 ? 7.274 12.225 -4.734 1.00 93.69 99 SER A C 1
ATOM 748 O O . SER A 1 99 ? 6.084 11.945 -4.915 1.00 93.69 99 SER A O 1
ATOM 750 N N . THR A 1 100 ? 7.997 11.628 -3.783 1.00 94.19 100 THR A N 1
ATOM 751 C CA . THR A 1 100 ? 7.397 10.709 -2.799 1.00 94.19 100 THR A CA 1
ATOM 752 C C . THR A 1 100 ? 6.353 11.421 -1.920 1.00 94.19 100 THR A C 1
ATOM 754 O O . THR A 1 100 ? 5.383 10.806 -1.477 1.00 94.19 100 THR A O 1
ATOM 757 N N . CYS A 1 101 ? 6.505 12.730 -1.683 1.00 95.19 101 CYS A N 1
ATOM 758 C CA . CYS A 1 101 ? 5.502 13.517 -0.963 1.00 95.19 101 CYS A CA 1
ATO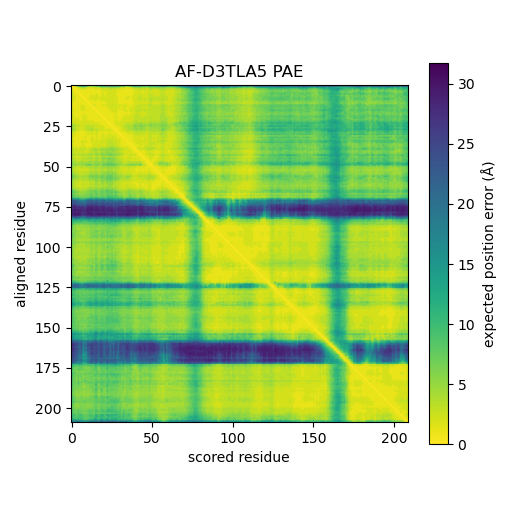M 759 C C . CYS A 1 101 ? 4.187 13.583 -1.751 1.00 95.19 101 CYS A C 1
ATOM 761 O O . CYS A 1 101 ? 3.117 13.342 -1.189 1.00 95.19 101 CYS A O 1
ATOM 763 N N . ASP A 1 102 ? 4.263 13.818 -3.062 1.00 94.56 102 ASP A N 1
ATOM 764 C CA . ASP A 1 102 ? 3.090 13.951 -3.927 1.00 94.56 102 ASP A CA 1
ATOM 765 C C . ASP A 1 102 ? 2.267 12.671 -4.028 1.00 94.56 102 ASP A C 1
ATOM 767 O O . ASP A 1 102 ? 1.037 12.729 -3.940 1.00 94.56 102 ASP A O 1
ATOM 771 N N . ILE A 1 103 ? 2.918 11.511 -4.158 1.00 95.81 103 ILE A N 1
ATOM 772 C CA . ILE A 1 103 ? 2.191 10.236 -4.149 1.00 95.81 103 ILE A CA 1
ATOM 773 C C . ILE A 1 103 ? 1.538 9.990 -2.787 1.00 95.81 103 ILE A C 1
ATOM 775 O O . ILE A 1 103 ? 0.370 9.621 -2.748 1.00 95.81 103 ILE A O 1
ATOM 779 N N . ASN A 1 104 ? 2.206 10.288 -1.666 1.00 94.69 104 ASN A N 1
ATOM 780 C CA . ASN A 1 104 ? 1.616 10.138 -0.329 1.00 94.69 104 ASN A CA 1
ATOM 781 C C . ASN A 1 104 ? 0.422 11.078 -0.112 1.00 94.69 104 ASN A C 1
ATOM 783 O O . ASN A 1 104 ? -0.611 10.673 0.431 1.00 94.69 104 ASN A O 1
ATOM 787 N N . ARG A 1 105 ? 0.529 12.322 -0.590 1.00 94.56 105 ARG A N 1
ATOM 788 C CA . ARG A 1 105 ? -0.578 13.281 -0.628 1.00 94.56 105 ARG A CA 1
ATOM 789 C C . ARG A 1 105 ? -1.750 12.725 -1.425 1.00 94.56 105 ARG A C 1
ATOM 791 O O . ARG A 1 105 ? -2.891 12.833 -0.979 1.00 94.56 105 ARG A O 1
ATOM 798 N N . MET A 1 106 ? -1.483 12.100 -2.569 1.00 94.81 106 MET A N 1
ATOM 799 C CA . MET A 1 106 ? -2.524 11.491 -3.388 1.00 94.81 106 MET A CA 1
ATOM 800 C C . MET A 1 106 ? -3.146 10.259 -2.725 1.00 94.81 106 MET A C 1
ATOM 802 O O . MET A 1 106 ? -4.366 10.198 -2.655 1.00 94.81 106 MET A O 1
ATOM 806 N N . VAL A 1 107 ? -2.347 9.333 -2.183 1.00 95.00 107 VAL A N 1
ATOM 807 C CA . VAL A 1 107 ? -2.797 8.155 -1.409 1.00 95.00 107 VAL A CA 1
ATOM 808 C C . VAL A 1 107 ? -3.776 8.562 -0.320 1.00 95.00 107 VAL A C 1
ATOM 810 O O . VAL A 1 107 ? -4.857 7.987 -0.185 1.00 95.00 107 VAL A O 1
ATOM 813 N N . CYS A 1 108 ? -3.414 9.605 0.419 1.00 94.56 108 CYS A N 1
ATOM 814 C CA . CYS A 1 108 ? -4.249 10.147 1.468 1.00 94.56 108 CYS A CA 1
ATOM 815 C C . CYS A 1 108 ? -5.561 10.730 0.915 1.00 94.56 108 CYS A C 1
ATOM 817 O O . CYS A 1 108 ? -6.630 10.404 1.423 1.00 94.56 108 CYS A O 1
ATOM 819 N N . LYS A 1 109 ? -5.503 11.518 -0.170 1.00 92.31 109 LYS A N 1
ATOM 820 C CA . LYS A 1 109 ? -6.690 12.098 -0.826 1.00 92.31 109 LYS A CA 1
ATOM 821 C C . LYS A 1 109 ? -7.638 11.045 -1.408 1.00 92.31 109 LYS A C 1
ATOM 823 O O . LYS A 1 109 ? -8.848 11.221 -1.321 1.00 92.31 109 LYS A O 1
ATOM 828 N N . VAL A 1 110 ? -7.116 9.973 -2.011 1.00 93.50 110 VAL A N 1
ATOM 829 C CA . VAL A 1 110 ? -7.949 8.907 -2.603 1.00 93.50 110 VAL A CA 1
ATOM 830 C C . VAL A 1 110 ? -8.432 7.880 -1.586 1.00 93.50 110 VAL A C 1
ATOM 832 O O . VAL A 1 110 ? -9.296 7.072 -1.916 1.00 93.50 110 VAL A O 1
ATOM 83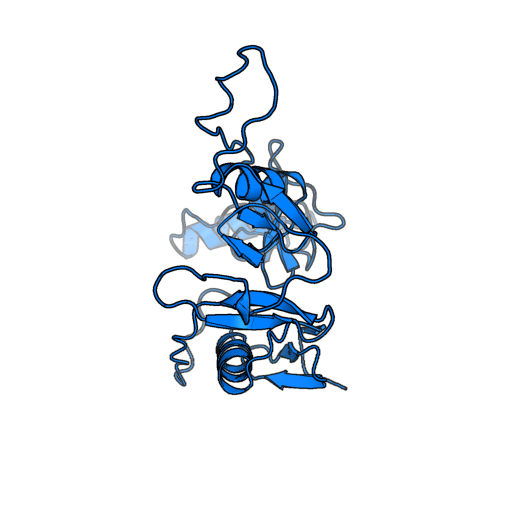5 N N . GLY A 1 111 ? -7.878 7.878 -0.373 1.00 92.88 111 GLY A N 1
ATOM 836 C CA . GLY A 1 111 ? -8.300 6.967 0.686 1.00 92.88 111 GLY A CA 1
ATOM 837 C C . GLY A 1 111 ? -7.788 5.534 0.538 1.00 92.88 111 GLY A C 1
ATOM 838 O O . GLY A 1 111 ? -8.300 4.639 1.203 1.00 92.88 111 GLY A O 1
ATOM 839 N N . ARG A 1 112 ? -6.800 5.278 -0.325 1.00 91.50 112 ARG A N 1
ATOM 840 C CA . ARG A 1 112 ? -6.246 3.933 -0.551 1.00 91.50 112 ARG A CA 1
ATOM 841 C C . ARG A 1 112 ? -4.803 3.983 -1.023 1.00 91.50 112 ARG A C 1
ATOM 843 O O . ARG A 1 112 ? -4.384 4.937 -1.676 1.00 91.50 112 ARG A O 1
ATOM 850 N N . SER A 1 113 ? -4.068 2.917 -0.727 1.00 90.69 113 SER A N 1
ATOM 851 C CA . SER A 1 113 ? -2.658 2.788 -1.089 1.00 90.69 113 SER A CA 1
ATOM 852 C C . SER A 1 113 ? -2.445 2.820 -2.607 1.00 90.69 113 SER A C 1
ATOM 854 O O . SER A 1 113 ? -3.072 2.074 -3.356 1.00 90.69 113 SER A O 1
ATOM 856 N N . ILE A 1 114 ? -1.506 3.656 -3.041 1.00 93.94 114 ILE A N 1
ATOM 857 C CA . ILE A 1 114 ? -0.918 3.673 -4.379 1.00 93.94 114 ILE A CA 1
ATOM 858 C C . ILE A 1 114 ? 0.556 3.377 -4.140 1.00 93.94 114 ILE A C 1
ATOM 860 O O . ILE A 1 114 ? 1.280 4.202 -3.586 1.00 93.94 114 ILE A O 1
ATOM 864 N N . GLY A 1 115 ? 0.983 2.159 -4.460 1.00 91.50 115 GLY A N 1
ATOM 865 C CA . GLY A 1 115 ? 2.386 1.794 -4.314 1.00 91.50 115 GLY A CA 1
ATOM 866 C C . GLY A 1 115 ? 3.241 2.518 -5.350 1.00 91.50 115 GLY A C 1
ATOM 867 O O . GLY A 1 115 ? 2.782 2.793 -6.457 1.00 91.50 115 GLY A O 1
ATOM 868 N N . VAL A 1 116 ? 4.497 2.793 -5.007 1.00 94.75 116 VAL A N 1
ATOM 869 C CA . VAL A 1 116 ? 5.501 3.184 -6.001 1.00 94.75 116 VAL A CA 1
ATOM 870 C C . VAL A 1 116 ? 5.877 1.940 -6.802 1.00 94.75 116 VAL A C 1
ATOM 872 O O . VAL A 1 116 ? 6.307 0.941 -6.227 1.00 94.75 116 VAL A O 1
ATOM 875 N N . ALA A 1 117 ? 5.709 2.000 -8.121 1.00 95.81 117 ALA A N 1
ATOM 876 C CA . ALA A 1 117 ? 6.189 0.976 -9.036 1.00 95.81 117 ALA A CA 1
ATOM 877 C C . ALA A 1 117 ? 7.716 1.047 -9.147 1.00 95.81 117 ALA A C 1
ATOM 879 O O . ALA A 1 117 ? 8.389 0.050 -8.906 1.00 95.81 117 ALA A O 1
ATOM 880 N N . TYR A 1 118 ? 8.275 2.221 -9.445 1.00 96.44 118 TYR A N 1
ATOM 881 C CA . TYR A 1 118 ? 9.722 2.431 -9.526 1.00 96.44 118 TYR A CA 1
ATOM 882 C C . TYR A 1 118 ? 10.106 3.918 -9.392 1.00 96.44 118 TYR A C 1
ATOM 884 O O . TYR A 1 118 ? 9.247 4.786 -9.577 1.00 96.44 118 TYR A O 1
ATOM 892 N N . PRO A 1 119 ? 11.375 4.229 -9.054 1.00 95.81 119 PRO A N 1
ATOM 893 C CA . PRO A 1 119 ? 11.888 5.599 -9.052 1.00 95.81 119 PRO A CA 1
ATOM 894 C C . PRO A 1 119 ? 11.923 6.215 -10.457 1.00 95.81 119 PRO A C 1
ATOM 896 O O . PRO A 1 119 ? 12.214 5.526 -11.435 1.00 95.81 119 PRO A O 1
ATOM 899 N N . GLY A 1 120 ? 11.691 7.521 -10.542 1.00 94.19 120 GLY A N 1
ATOM 900 C CA . GLY A 1 120 ? 11.599 8.275 -11.789 1.00 94.19 120 GLY A CA 1
ATOM 901 C C . GLY A 1 120 ? 10.184 8.329 -12.372 1.00 94.19 120 GLY A C 1
ATOM 902 O O . GLY A 1 120 ? 9.258 7.727 -11.828 1.00 94.19 120 GLY A O 1
ATOM 903 N N . PRO A 1 121 ? 9.982 9.070 -13.473 1.00 94.12 121 PRO A N 1
ATOM 904 C CA . PRO A 1 121 ? 8.682 9.185 -14.121 1.00 94.12 121 PRO A CA 1
ATOM 905 C C . PRO A 1 121 ? 8.233 7.856 -14.733 1.00 94.12 121 PRO A C 1
ATOM 907 O O . PRO A 1 121 ? 9.058 7.036 -15.146 1.00 94.12 121 PRO A O 1
ATOM 910 N N . CYS A 1 122 ? 6.917 7.655 -14.831 1.00 94.06 122 CYS A N 1
ATOM 911 C CA . CYS A 1 122 ? 6.372 6.546 -15.599 1.00 94.06 122 CYS A CA 1
ATOM 912 C C . CYS A 1 122 ? 6.785 6.661 -17.067 1.00 94.06 122 CYS A C 1
ATOM 914 O O . CYS A 1 122 ? 6.772 7.746 -17.647 1.00 94.06 122 CYS A O 1
ATOM 916 N N . ARG A 1 123 ? 7.138 5.517 -17.649 1.00 92.31 123 ARG A N 1
ATOM 917 C CA . ARG A 1 123 ? 7.462 5.353 -19.069 1.00 92.31 123 ARG A CA 1
ATOM 918 C C . ARG A 1 123 ? 6.333 4.597 -19.776 1.00 92.31 123 ARG A C 1
ATOM 920 O O . ARG A 1 123 ? 5.456 4.042 -19.110 1.00 92.31 123 ARG A O 1
ATOM 927 N N . ASP A 1 124 ? 6.384 4.568 -21.103 1.00 85.50 124 ASP A N 1
ATOM 928 C CA . ASP A 1 124 ? 5.393 3.901 -21.955 1.00 85.50 124 ASP A CA 1
ATOM 929 C C . ASP A 1 124 ? 5.265 2.388 -21.667 1.00 85.50 124 ASP A C 1
ATOM 931 O O . ASP A 1 124 ? 6.095 1.777 -20.988 1.00 85.50 124 ASP A O 1
ATOM 935 N N . ASP A 1 125 ? 4.222 1.756 -22.217 1.00 76.88 125 ASP A N 1
ATOM 936 C CA . ASP A 1 125 ? 3.793 0.382 -21.895 1.00 76.88 125 ASP A CA 1
ATOM 937 C C . ASP A 1 125 ? 4.796 -0.742 -22.231 1.00 76.88 125 ASP A C 1
ATOM 939 O O . ASP A 1 125 ? 4.542 -1.903 -21.912 1.00 76.88 125 ASP A O 1
ATOM 943 N N . GLN A 1 126 ? 5.940 -0.424 -22.837 1.00 84.56 126 GLN A N 1
ATOM 944 C CA . GLN A 1 126 ? 6.997 -1.393 -23.149 1.00 84.56 126 GLN A CA 1
ATOM 945 C C . GLN A 1 126 ? 8.067 -1.520 -22.056 1.00 84.56 126 GLN A C 1
ATOM 947 O O . GLN A 1 126 ? 8.973 -2.335 -22.197 1.00 84.56 126 GLN A O 1
ATOM 952 N N . VAL A 1 127 ? 7.980 -0.743 -20.971 1.00 92.12 127 VAL A N 1
ATOM 953 C CA . VAL A 1 127 ? 8.982 -0.769 -19.897 1.00 92.12 127 VAL A CA 1
ATOM 954 C C . VAL A 1 127 ? 9.046 -2.134 -19.201 1.00 92.12 127 VAL A C 1
ATOM 956 O O . VAL A 1 127 ? 8.035 -2.674 -18.742 1.00 92.12 127 VAL A O 1
ATOM 959 N N . THR A 1 128 ? 10.254 -2.680 -19.081 1.00 94.81 128 THR A N 1
ATOM 960 C CA . THR A 1 128 ? 10.528 -3.959 -18.416 1.00 94.81 128 THR A CA 1
ATOM 961 C C . THR A 1 128 ? 11.431 -3.776 -17.195 1.00 94.81 128 THR A C 1
ATOM 963 O O . THR A 1 128 ? 11.847 -2.666 -16.868 1.00 94.81 128 THR A O 1
ATOM 966 N N . CYS A 1 129 ? 11.732 -4.865 -16.481 1.00 96.00 129 CYS A N 1
ATOM 967 C CA . CYS A 1 129 ? 12.662 -4.799 -15.354 1.00 96.00 129 CYS A CA 1
ATOM 968 C C . CYS A 1 129 ? 14.112 -4.520 -15.763 1.00 96.00 129 CYS A C 1
ATOM 970 O O . CYS A 1 129 ? 14.863 -4.020 -14.930 1.00 96.00 129 CYS A O 1
ATOM 972 N N . ASP A 1 130 ? 14.487 -4.786 -17.014 1.00 95.00 130 ASP A N 1
ATOM 973 C CA . ASP A 1 130 ? 15.838 -4.504 -17.510 1.00 95.00 130 ASP A CA 1
ATOM 974 C C . ASP A 1 130 ? 16.066 -2.993 -17.686 1.00 95.00 130 ASP A C 1
ATOM 976 O O . ASP A 1 130 ? 17.190 -2.506 -17.584 1.00 95.00 130 ASP A O 1
ATOM 980 N N . ASP A 1 131 ? 14.983 -2.230 -17.857 1.00 94.06 131 ASP A N 1
ATOM 981 C CA . ASP A 1 131 ? 15.005 -0.775 -18.027 1.00 94.06 131 ASP A CA 1
ATOM 982 C C . ASP A 1 131 ? 14.937 -0.009 -16.692 1.00 94.06 131 ASP A C 1
ATOM 984 O O . ASP A 1 131 ? 15.071 1.223 -16.657 1.00 94.06 131 ASP A O 1
ATOM 988 N N . VAL A 1 132 ? 14.657 -0.707 -15.586 1.00 95.12 132 VAL A N 1
ATOM 989 C CA . VAL A 1 132 ? 14.307 -0.105 -14.295 1.00 95.12 132 VAL A CA 1
ATOM 990 C C . VAL A 1 132 ? 15.421 -0.292 -13.270 1.00 95.12 132 VAL A C 1
ATOM 992 O O . VAL A 1 132 ? 15.671 -1.382 -12.759 1.00 95.12 132 VAL A O 1
ATOM 995 N N . SER A 1 133 ? 16.013 0.830 -12.867 1.00 95.00 133 SER A N 1
ATOM 996 C CA . SER A 1 133 ? 16.970 0.891 -11.764 1.00 95.00 133 SER A CA 1
ATOM 997 C C . SER A 1 133 ? 16.244 1.095 -10.436 1.00 95.00 133 SER A C 1
ATOM 999 O O . SER A 1 133 ? 15.861 2.210 -10.080 1.00 95.00 133 SER A O 1
ATOM 1001 N N . CYS A 1 134 ? 16.047 0.010 -9.688 1.00 95.88 134 CYS A N 1
ATOM 1002 C CA . CYS A 1 134 ? 15.457 0.085 -8.354 1.00 95.88 134 CYS A CA 1
ATOM 1003 C C . CYS A 1 134 ? 16.407 0.705 -7.318 1.00 95.88 134 CYS A C 1
ATOM 1005 O O . CYS A 1 134 ? 17.630 0.679 -7.462 1.00 95.88 134 CYS A O 1
ATOM 1007 N N . GLY A 1 135 ? 15.830 1.235 -6.235 1.00 90.94 135 GLY A N 1
ATOM 1008 C CA . GLY A 1 135 ? 16.593 1.838 -5.148 1.00 90.94 135 GLY A CA 1
ATOM 1009 C C . GLY A 1 135 ? 17.454 0.832 -4.367 1.00 90.94 135 GLY A C 1
ATOM 1010 O O . GLY A 1 135 ? 17.369 -0.386 -4.561 1.00 90.94 135 GLY A O 1
ATOM 1011 N N . PRO A 1 136 ? 18.278 1.312 -3.419 1.00 91.94 136 PRO A N 1
ATOM 1012 C CA . PRO A 1 136 ? 19.169 0.459 -2.645 1.00 91.94 136 PRO A CA 1
ATOM 1013 C C . PRO A 1 136 ? 18.420 -0.697 -1.975 1.00 91.94 136 PRO A C 1
ATOM 1015 O O . PRO A 1 136 ? 17.428 -0.491 -1.277 1.00 91.94 136 PRO A O 1
ATOM 1018 N N . LYS 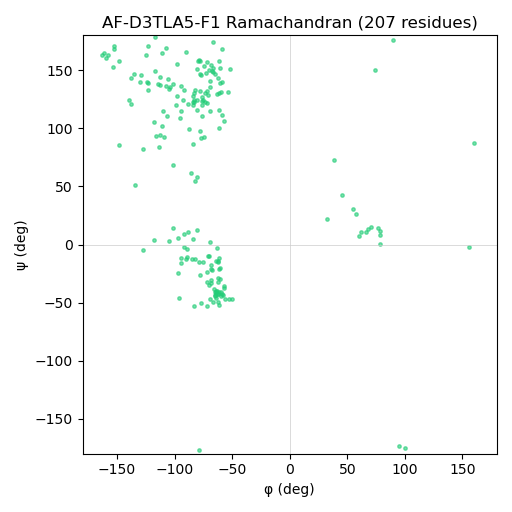A 1 137 ? 18.946 -1.921 -2.123 1.00 89.31 137 LYS A N 1
ATOM 1019 C CA . LYS A 1 137 ? 18.390 -3.155 -1.526 1.00 89.31 137 LYS A CA 1
ATOM 1020 C C . LYS A 1 137 ? 17.017 -3.571 -2.075 1.00 89.31 137 LYS A C 1
ATOM 1022 O O . LYS A 1 137 ? 16.400 -4.470 -1.496 1.00 89.31 137 LYS A O 1
ATOM 1027 N N . GLN A 1 138 ? 16.556 -2.951 -3.155 1.00 95.56 138 GLN A N 1
ATOM 1028 C CA . GLN A 1 138 ? 15.366 -3.370 -3.880 1.00 95.56 138 GLN A CA 1
ATOM 1029 C C . GLN A 1 138 ? 15.749 -4.209 -5.096 1.00 95.56 138 GLN A C 1
ATOM 1031 O O . GLN A 1 138 ? 16.854 -4.109 -5.622 1.00 95.56 138 GLN A O 1
ATOM 1036 N N . VAL A 1 139 ? 14.816 -5.051 -5.518 1.00 96.50 139 VAL A N 1
ATOM 1037 C CA . VAL A 1 139 ? 14.915 -5.862 -6.731 1.00 96.50 139 VAL A CA 1
ATOM 1038 C C . VAL A 1 139 ? 13.702 -5.535 -7.588 1.00 96.50 139 VAL A C 1
ATOM 1040 O O . VAL A 1 139 ? 12.606 -5.354 -7.048 1.00 96.50 139 VAL A O 1
ATOM 1043 N N . CYS A 1 140 ? 13.898 -5.439 -8.902 1.00 97.62 140 CYS A N 1
ATOM 1044 C CA . CYS A 1 140 ? 12.777 -5.319 -9.819 1.00 97.62 140 CYS A CA 1
ATOM 1045 C C . CYS A 1 140 ? 12.090 -6.677 -9.963 1.00 97.62 140 CYS A C 1
ATOM 1047 O O . CYS A 1 140 ? 12.728 -7.674 -10.295 1.00 97.62 140 CYS A O 1
ATOM 1049 N N . LEU A 1 141 ? 10.791 -6.706 -9.690 1.00 97.44 141 LEU A N 1
ATOM 1050 C CA . LEU A 1 141 ? 9.918 -7.853 -9.881 1.00 97.44 141 LEU A CA 1
ATOM 1051 C C . LEU A 1 141 ? 8.926 -7.537 -10.995 1.00 97.44 141 LEU A C 1
ATOM 1053 O O . LEU A 1 141 ? 8.434 -6.413 -11.097 1.00 97.44 141 LEU A O 1
ATOM 1057 N N . LYS A 1 142 ? 8.575 -8.535 -11.800 1.00 96.88 142 LYS A N 1
ATOM 1058 C CA . LYS A 1 142 ? 7.530 -8.391 -12.814 1.00 96.88 142 LYS A CA 1
ATOM 1059 C C . LYS A 1 142 ? 6.166 -8.590 -12.167 1.00 96.88 142 LYS A C 1
ATOM 1061 O O . LYS A 1 142 ? 5.929 -9.623 -11.550 1.00 96.88 142 LYS A O 1
ATOM 1066 N N . ASP A 1 143 ? 5.256 -7.634 -12.285 1.00 95.38 143 ASP A N 1
ATOM 1067 C CA . ASP A 1 143 ? 3.906 -7.808 -11.756 1.00 95.38 143 ASP A CA 1
ATOM 1068 C C . ASP A 1 143 ? 3.205 -9.011 -12.391 1.00 95.38 143 ASP A C 1
ATOM 1070 O O . ASP A 1 143 ? 3.225 -9.183 -13.613 1.00 95.38 143 ASP A O 1
ATOM 1074 N N . LEU A 1 144 ? 2.607 -9.867 -11.556 1.00 95.69 144 LEU A N 1
ATOM 1075 C CA . LEU A 1 144 ? 2.076 -11.138 -12.039 1.00 95.69 144 LEU A CA 1
ATOM 1076 C C . LEU A 1 144 ? 0.860 -10.958 -12.959 1.00 95.69 144 LEU A C 1
ATOM 1078 O O . LEU A 1 144 ? 0.669 -11.769 -13.859 1.00 95.69 144 LEU A O 1
ATOM 1082 N N . LEU A 1 145 ? 0.062 -9.906 -12.754 1.00 93.50 145 LEU A N 1
ATOM 1083 C CA . LEU A 1 145 ? -1.157 -9.659 -13.529 1.00 93.50 145 LEU A CA 1
ATOM 1084 C C . LEU A 1 145 ? -0.923 -8.693 -14.691 1.00 93.50 145 LEU A C 1
ATOM 1086 O O . LEU A 1 145 ? -1.387 -8.926 -15.800 1.00 93.50 145 LEU A O 1
ATOM 1090 N N . THR A 1 146 ? -0.221 -7.594 -14.431 1.00 92.81 146 THR A N 1
ATOM 1091 C CA . THR A 1 146 ? -0.037 -6.493 -15.389 1.00 92.81 146 THR A CA 1
ATOM 1092 C C . THR A 1 146 ? 1.250 -6.604 -16.189 1.00 92.81 146 THR A C 1
ATOM 1094 O O . THR A 1 146 ? 1.428 -5.857 -17.144 1.00 92.81 146 THR A O 1
ATOM 1097 N N . HIS A 1 147 ? 2.167 -7.494 -15.797 1.00 93.50 147 HIS A N 1
ATOM 1098 C CA . HIS A 1 147 ? 3.488 -7.657 -16.407 1.00 93.50 147 HIS A CA 1
ATOM 1099 C C . HIS A 1 147 ? 4.403 -6.424 -16.355 1.00 93.50 147 HIS A C 1
ATOM 1101 O O . HIS A 1 147 ? 5.504 -6.476 -16.903 1.00 93.50 147 HIS A O 1
ATOM 1107 N N . LYS A 1 148 ? 3.996 -5.363 -15.649 1.00 93.88 148 LYS A N 1
ATOM 1108 C CA . LYS A 1 148 ? 4.775 -4.136 -15.460 1.00 93.88 148 LYS A CA 1
ATOM 1109 C C . LYS A 1 148 ? 5.832 -4.298 -14.354 1.00 93.88 148 LYS A C 1
ATOM 1111 O O . LYS A 1 148 ? 5.619 -5.075 -13.419 1.00 93.88 148 LYS A O 1
ATOM 1116 N N . PRO A 1 149 ? 6.965 -3.583 -14.425 1.00 96.25 149 PRO A N 1
ATOM 1117 C CA . PRO A 1 149 ? 8.023 -3.657 -13.420 1.00 96.25 149 PRO A CA 1
ATOM 1118 C C . PRO A 1 149 ? 7.596 -3.040 -12.080 1.00 96.25 149 PRO A C 1
ATOM 1120 O O . PRO A 1 149 ? 6.940 -1.998 -12.037 1.00 96.25 149 PRO A O 1
ATOM 1123 N N . ARG A 1 150 ? 7.994 -3.677 -10.973 1.00 96.12 150 ARG A N 1
ATOM 1124 C CA . ARG A 1 150 ? 7.769 -3.219 -9.595 1.00 96.12 150 ARG A CA 1
ATOM 1125 C C . ARG A 1 150 ? 9.008 -3.430 -8.731 1.00 96.12 150 ARG A C 1
ATOM 1127 O O . ARG A 1 150 ? 9.439 -4.558 -8.508 1.00 96.12 150 ARG A O 1
ATOM 1134 N N . CYS A 1 151 ? 9.539 -2.357 -8.168 1.00 96.94 151 CYS A N 1
ATOM 1135 C CA . CYS A 1 151 ? 10.632 -2.403 -7.212 1.00 96.94 151 CYS A CA 1
ATOM 1136 C C . CYS A 1 151 ? 10.131 -2.849 -5.836 1.00 96.94 151 CYS A C 1
ATOM 1138 O O . CYS A 1 151 ? 9.251 -2.230 -5.240 1.00 96.94 151 CYS A O 1
ATOM 1140 N N . SER A 1 152 ? 10.720 -3.918 -5.303 1.00 95.00 152 SER A N 1
ATOM 1141 C CA . SER A 1 152 ? 10.334 -4.494 -4.012 1.00 95.00 152 SER A CA 1
ATOM 1142 C C . SER A 1 152 ? 11.552 -4.714 -3.109 1.00 95.00 152 SER A C 1
ATOM 1144 O O . SER A 1 152 ? 12.608 -5.137 -3.591 1.00 95.00 152 SER A O 1
ATOM 1146 N N . PRO A 1 153 ? 11.458 -4.450 -1.792 1.00 93.38 153 PRO A N 1
ATOM 1147 C CA . PRO A 1 153 ? 12.549 -4.709 -0.861 1.00 93.38 153 PRO A CA 1
ATOM 1148 C C . PRO A 1 153 ? 12.675 -6.213 -0.579 1.00 93.38 153 PRO A C 1
ATOM 1150 O O . PRO A 1 153 ? 12.071 -6.744 0.348 1.00 93.38 153 PRO A O 1
ATOM 1153 N N . CYS A 1 154 ? 13.513 -6.916 -1.337 1.00 93.69 154 CYS A N 1
ATOM 1154 C CA . CYS A 1 154 ? 13.686 -8.367 -1.216 1.00 93.69 154 CYS A CA 1
ATOM 1155 C C . CYS A 1 154 ? 14.609 -8.799 -0.068 1.00 93.69 154 CYS A C 1
ATOM 1157 O O . CYS A 1 154 ? 15.616 -9.478 -0.260 1.00 93.69 154 CYS A O 1
ATOM 1159 N N . ARG A 1 155 ? 14.260 -8.410 1.164 1.00 88.50 155 ARG A N 1
ATOM 1160 C CA . ARG A 1 155 ? 14.990 -8.770 2.396 1.00 88.50 155 ARG A CA 1
ATOM 1161 C C . ARG A 1 155 ? 14.049 -9.228 3.512 1.00 88.50 155 ARG A C 1
ATOM 1163 O O . ARG A 1 155 ? 14.120 -8.746 4.640 1.00 88.50 155 ARG A O 1
ATOM 1170 N N . TY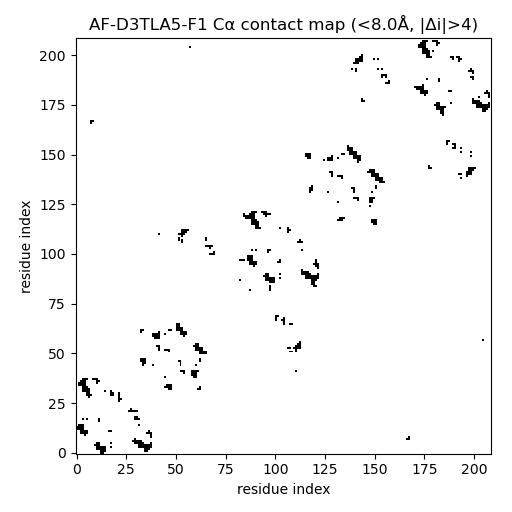R A 1 156 ? 13.167 -10.174 3.199 1.00 86.62 156 TYR A N 1
ATOM 1171 C CA . TYR A 1 156 ? 12.165 -10.674 4.141 1.00 86.62 156 TYR A CA 1
ATOM 1172 C C . TYR A 1 156 ? 12.716 -11.777 5.056 1.00 86.62 156 TYR A C 1
ATOM 1174 O O . TYR A 1 156 ? 13.121 -12.850 4.601 1.00 86.62 156 TYR A O 1
ATOM 1182 N N . LYS A 1 157 ? 12.684 -11.526 6.370 1.00 87.56 157 LYS A N 1
ATOM 1183 C CA . LYS A 1 157 ? 12.950 -12.513 7.428 1.00 87.56 157 LYS A CA 1
ATOM 1184 C C . LYS A 1 157 ? 11.656 -12.774 8.198 1.00 87.56 157 LYS A C 1
ATOM 1186 O O . LYS A 1 157 ? 11.320 -12.029 9.110 1.00 87.56 157 LYS A O 1
ATOM 1191 N N . CYS A 1 158 ? 10.920 -13.811 7.812 1.00 85.19 158 CYS A N 1
ATOM 1192 C CA . CYS A 1 158 ? 9.626 -14.111 8.423 1.00 85.19 158 CYS A CA 1
ATOM 1193 C C . CYS A 1 158 ? 9.811 -14.849 9.754 1.00 85.19 158 CYS A C 1
ATOM 1195 O O . CYS A 1 158 ? 10.340 -15.963 9.787 1.00 85.19 158 CYS A O 1
ATOM 1197 N N . SER A 1 159 ? 9.398 -14.213 10.852 1.00 80.44 159 SER A N 1
ATOM 1198 C CA . SER A 1 159 ? 9.406 -14.812 12.189 1.00 80.44 159 SER A CA 1
ATOM 1199 C C . SER A 1 159 ? 8.364 -15.925 12.293 1.00 80.44 159 SER A C 1
ATOM 1201 O O . SER A 1 159 ? 7.221 -15.751 11.892 1.00 80.44 159 SER A O 1
ATOM 1203 N N . ARG A 1 160 ? 8.748 -17.059 12.892 1.00 67.38 160 ARG A N 1
ATOM 1204 C CA . ARG A 1 160 ? 7.841 -18.181 13.208 1.00 67.38 160 ARG A CA 1
ATOM 1205 C C . ARG A 1 160 ? 7.167 -18.070 14.582 1.00 67.38 160 ARG A C 1
ATOM 1207 O O . ARG A 1 160 ? 6.403 -18.953 14.960 1.00 67.38 160 ARG A O 1
ATOM 1214 N N . LYS A 1 161 ? 7.500 -17.048 15.380 1.00 57.19 161 LYS A N 1
ATOM 1215 C CA . LYS A 1 161 ? 6.996 -16.921 16.753 1.00 57.19 161 LYS A CA 1
ATOM 1216 C C . LYS A 1 161 ? 5.611 -16.273 16.750 1.00 57.19 161 LYS A C 1
ATOM 1218 O O . LYS A 1 161 ? 5.469 -15.147 16.287 1.00 57.19 161 LYS A O 1
ATOM 1223 N N . ARG A 1 162 ? 4.631 -16.988 17.317 1.00 52.75 162 ARG A N 1
ATOM 1224 C CA . ARG A 1 162 ? 3.302 -16.473 17.682 1.00 52.75 162 ARG A CA 1
ATOM 1225 C C . ARG A 1 162 ? 3.499 -15.302 18.639 1.00 52.75 162 ARG A C 1
ATOM 1227 O O . ARG A 1 162 ? 3.912 -15.513 19.782 1.00 52.75 162 ARG A O 1
ATOM 1234 N N . HIS A 1 163 ? 3.281 -14.079 18.176 1.00 50.97 163 HIS A N 1
ATOM 1235 C CA . HIS A 1 163 ? 3.263 -12.945 19.084 1.00 50.97 163 HIS A CA 1
ATOM 1236 C C . HIS A 1 163 ? 1.988 -12.995 19.932 1.00 50.97 163 HIS A C 1
ATOM 1238 O O . HIS A 1 163 ? 0.884 -13.227 19.452 1.00 50.97 163 HIS A O 1
ATOM 1244 N N . SER A 1 164 ? 2.189 -12.813 21.233 1.00 44.16 164 SER A N 1
ATOM 1245 C CA . SER A 1 164 ? 1.168 -12.785 22.274 1.00 44.16 164 SER A CA 1
ATOM 1246 C C . SER A 1 164 ? 0.121 -11.686 22.028 1.00 44.16 164 SER A C 1
ATOM 1248 O O . SER A 1 164 ? 0.431 -10.501 22.112 1.00 44.16 164 SER A O 1
ATOM 1250 N N . THR A 1 165 ? -1.110 -12.104 21.711 1.00 46.91 165 THR A N 1
ATOM 1251 C CA . THR A 1 165 ? -2.447 -11.558 22.063 1.00 46.91 165 THR A CA 1
ATOM 1252 C C . THR A 1 165 ? -2.696 -10.049 22.254 1.00 46.91 165 THR A C 1
ATOM 1254 O O . THR A 1 165 ? -3.709 -9.676 22.849 1.00 46.91 165 THR A O 1
ATOM 1257 N N . THR A 1 166 ? -1.886 -9.143 21.711 1.00 50.53 166 THR A N 1
ATOM 1258 C CA . THR A 1 166 ? -2.131 -7.702 21.886 1.00 50.53 166 THR A CA 1
ATOM 1259 C C . THR A 1 166 ? -1.654 -6.909 20.671 1.00 50.53 166 THR A C 1
ATOM 1261 O O . THR A 1 166 ? -0.531 -6.438 20.656 1.00 50.53 166 THR A O 1
ATOM 1264 N N . HIS A 1 167 ? -2.503 -6.793 19.640 1.00 48.25 167 HIS A N 1
ATOM 1265 C CA . HIS A 1 167 ? -3.007 -5.506 19.111 1.00 48.25 167 HIS A CA 1
ATOM 1266 C C . HIS A 1 167 ? -3.487 -5.465 17.653 1.00 48.25 167 HIS A C 1
ATOM 1268 O O . HIS A 1 167 ? -4.069 -4.452 17.294 1.00 48.25 167 HIS A O 1
ATOM 1274 N N . TYR A 1 168 ? -3.424 -6.534 16.857 1.00 44.41 168 TYR A N 1
ATOM 1275 C CA . TYR A 1 168 ? -4.130 -6.574 15.567 1.00 44.41 168 TYR A CA 1
ATOM 1276 C C . TYR A 1 168 ? -4.747 -7.952 15.334 1.00 44.41 168 TYR A C 1
ATOM 1278 O O . TYR A 1 168 ? -4.075 -8.973 15.381 1.00 44.41 168 TYR A O 1
ATOM 1286 N N . ARG A 1 169 ? -6.060 -7.995 15.085 1.00 45.28 169 ARG A N 1
ATOM 1287 C CA . ARG A 1 169 ? -6.840 -9.232 14.867 1.00 45.28 169 ARG A CA 1
ATOM 1288 C C . ARG A 1 169 ? -6.495 -9.944 13.543 1.00 45.28 169 ARG A C 1
ATOM 1290 O O . ARG A 1 169 ? -7.136 -10.933 13.217 1.00 45.28 169 ARG A O 1
ATOM 1297 N N . PHE A 1 170 ? -5.535 -9.416 12.784 1.00 45.22 170 PHE A N 1
ATOM 1298 C CA . PHE A 1 170 ? -5.308 -9.732 11.373 1.00 45.22 170 PHE A CA 1
ATOM 1299 C C . PHE A 1 170 ? -3.866 -10.149 11.042 1.00 45.22 170 PHE A C 1
ATOM 1301 O O . PHE A 1 170 ? -3.599 -10.566 9.921 1.00 45.22 170 PHE A O 1
ATOM 1308 N N . GLU A 1 171 ? -2.933 -10.093 12.002 1.00 48.78 171 GLU A N 1
ATOM 1309 C CA . GLU A 1 171 ? -1.541 -10.523 11.772 1.00 48.78 171 GLU A CA 1
ATOM 1310 C C . GLU A 1 171 ? -1.378 -12.050 11.623 1.00 48.78 171 GLU A C 1
ATOM 1312 O O . GLU A 1 171 ? -0.317 -12.506 11.206 1.00 48.78 171 GLU A O 1
ATOM 1317 N N . GLU A 1 172 ? -2.421 -12.844 11.899 1.00 54.62 172 GLU A N 1
ATOM 1318 C CA . GLU A 1 172 ? -2.391 -14.317 11.822 1.00 54.62 172 GLU A CA 1
ATOM 1319 C C . GLU A 1 172 ? -3.370 -14.922 10.796 1.00 54.62 172 GLU A C 1
ATOM 1321 O O . GLU A 1 172 ? -3.504 -16.144 10.711 1.00 54.62 172 GLU A O 1
ATOM 1326 N N . SER A 1 173 ? -4.087 -14.109 10.014 1.00 70.44 173 SER A N 1
ATOM 1327 C CA . SER A 1 173 ? -5.006 -14.646 9.005 1.00 70.44 173 SER A CA 1
ATOM 1328 C C . SER A 1 173 ? -4.263 -14.977 7.716 1.00 70.44 173 SER A C 1
ATOM 1330 O O . SER A 1 173 ? -3.578 -14.122 7.151 1.00 70.44 173 SER A O 1
ATOM 1332 N N . LYS A 1 174 ? -4.448 -16.212 7.234 1.00 88.19 174 LYS A N 1
ATOM 1333 C CA . LYS A 1 174 ? -4.002 -16.639 5.906 1.00 88.19 174 LYS A CA 1
ATOM 1334 C C . LYS A 1 174 ? -4.495 -15.666 4.833 1.00 88.19 174 LYS A C 1
ATOM 1336 O O . LYS A 1 174 ? -5.541 -15.037 4.994 1.00 88.19 174 LYS A O 1
ATOM 1341 N N . ILE A 1 175 ? -3.740 -15.550 3.750 1.00 90.56 175 ILE A N 1
ATOM 1342 C CA . ILE A 1 175 ? -4.062 -14.686 2.613 1.00 90.56 175 ILE A CA 1
ATOM 1343 C C . ILE A 1 175 ? -3.967 -15.466 1.306 1.00 90.56 175 ILE A C 1
ATOM 1345 O O . ILE A 1 175 ? -3.101 -16.330 1.166 1.00 90.56 175 ILE A O 1
ATOM 1349 N N . CYS A 1 176 ? -4.825 -15.135 0.346 1.00 94.06 176 CYS A N 1
ATOM 1350 C CA . CYS A 1 176 ? -4.794 -15.707 -0.988 1.00 94.06 176 CYS A CA 1
ATOM 1351 C C . CYS A 1 176 ? -4.075 -14.739 -1.927 1.00 94.06 176 CYS A C 1
ATOM 1353 O O . CYS A 1 176 ? -4.506 -13.595 -2.092 1.00 94.06 176 CYS A O 1
ATOM 1355 N N . GLY A 1 177 ? -2.973 -15.182 -2.530 1.00 94.94 177 GLY A N 1
ATOM 1356 C CA . GLY A 1 177 ? -2.266 -14.427 -3.560 1.00 94.94 177 GLY A CA 1
ATOM 1357 C C . GLY A 1 177 ? -2.965 -14.520 -4.916 1.00 94.94 177 GLY A C 1
ATOM 1358 O O . GLY A 1 177 ? -3.703 -15.465 -5.199 1.00 94.94 177 GLY A O 1
ATOM 1359 N N . VAL A 1 178 ? -2.700 -13.558 -5.799 1.00 95.75 178 VAL A N 1
ATOM 1360 C CA . VAL A 1 178 ? -3.216 -13.564 -7.187 1.00 95.75 178 VAL A CA 1
ATOM 1361 C C . VAL A 1 178 ? -2.719 -14.752 -8.020 1.00 95.75 178 VAL A C 1
ATOM 1363 O O . VAL A 1 178 ? -3.318 -15.082 -9.036 1.00 95.75 178 VAL A O 1
ATOM 1366 N N . ASN A 1 179 ? -1.684 -15.455 -7.556 1.00 96.31 179 ASN A N 1
ATOM 1367 C CA . ASN A 1 179 ? -1.230 -16.740 -8.092 1.00 96.31 179 ASN A CA 1
ATOM 1368 C C . ASN A 1 179 ? -2.046 -17.952 -7.591 1.00 96.31 179 ASN A C 1
ATOM 1370 O O . ASN A 1 179 ? -1.600 -19.086 -7.748 1.00 96.31 179 ASN A O 1
ATOM 1374 N N . ASN A 1 180 ? -3.200 -17.725 -6.953 1.00 96.31 180 ASN A N 1
ATOM 1375 C CA . ASN A 1 180 ? -4.056 -18.746 -6.338 1.00 96.31 180 ASN A CA 1
ATOM 1376 C C . ASN A 1 180 ? -3.353 -19.598 -5.267 1.00 96.31 180 ASN A C 1
ATOM 1378 O O . ASN A 1 180 ? -3.754 -20.731 -5.006 1.00 96.31 180 ASN A O 1
ATOM 1382 N N . ARG A 1 181 ? -2.314 -19.058 -4.619 1.00 96.88 181 ARG A N 1
ATOM 1383 C CA . ARG A 1 181 ? -1.641 -19.714 -3.497 1.00 96.88 181 ARG A CA 1
ATOM 1384 C C . ARG A 1 181 ? -2.036 -19.073 -2.173 1.00 96.88 181 ARG A C 1
ATOM 1386 O O . ARG A 1 181 ? -2.021 -17.852 -2.031 1.00 96.88 181 ARG A O 1
ATOM 1393 N N . THR A 1 182 ? -2.325 -19.915 -1.186 1.00 95.69 182 THR A N 1
ATOM 1394 C CA . THR A 1 182 ? -2.547 -19.489 0.199 1.00 95.69 182 THR A CA 1
ATOM 1395 C C . THR A 1 182 ? -1.213 -19.324 0.931 1.00 95.69 182 THR A C 1
ATOM 1397 O O . THR A 1 182 ? -0.388 -20.239 0.939 1.00 95.69 182 THR A O 1
ATOM 1400 N N . TYR A 1 183 ? -1.021 -18.186 1.597 1.00 92.94 183 TYR A N 1
ATOM 1401 C CA . TYR A 1 183 ? 0.141 -17.876 2.435 1.00 92.94 183 TYR A CA 1
ATOM 1402 C C . TYR A 1 183 ? -0.280 -17.673 3.886 1.00 92.94 183 TYR A C 1
ATOM 1404 O O . TYR A 1 183 ? -1.374 -17.176 4.145 1.00 92.94 183 TYR A O 1
ATOM 1412 N N . ASN A 1 184 ? 0.593 -17.993 4.847 1.00 90.31 184 ASN A N 1
ATOM 1413 C CA . ASN A 1 184 ? 0.275 -17.779 6.265 1.00 90.31 184 ASN A CA 1
ATOM 1414 C C . ASN A 1 184 ? 0.453 -16.321 6.699 1.00 90.31 184 ASN A C 1
ATOM 1416 O O . ASN A 1 184 ? 0.002 -15.939 7.771 1.00 90.31 184 ASN A O 1
ATOM 1420 N N . SER A 1 185 ? 1.143 -15.511 5.894 1.00 87.06 185 SER A N 1
ATOM 1421 C CA . SER A 1 185 ? 1.324 -14.084 6.144 1.00 87.06 185 SER A CA 1
ATOM 1422 C C . SER A 1 185 ? 1.744 -13.348 4.874 1.00 87.06 185 SER A C 1
ATOM 1424 O O . SER A 1 185 ? 2.259 -13.944 3.923 1.00 87.06 185 SER A O 1
ATOM 1426 N N . TRP A 1 186 ? 1.638 -12.020 4.905 1.00 87.62 186 TRP A N 1
ATOM 1427 C CA . TRP A 1 186 ? 2.232 -11.151 3.888 1.00 87.62 186 TRP A CA 1
ATOM 1428 C C . TRP A 1 186 ? 3.733 -11.352 3.745 1.00 87.62 186 TRP A C 1
ATOM 1430 O O . TRP A 1 186 ? 4.242 -11.320 2.631 1.00 87.62 186 TRP A O 1
ATOM 1440 N N . CYS A 1 187 ? 4.450 -11.584 4.848 1.00 91.19 187 CYS A N 1
ATOM 1441 C CA . CYS A 1 187 ? 5.890 -11.806 4.783 1.00 91.19 187 CYS A CA 1
ATOM 1442 C C . CYS A 1 187 ? 6.224 -13.018 3.907 1.00 91.19 187 CYS A C 1
ATOM 1444 O O . CYS A 1 187 ? 7.120 -12.938 3.069 1.00 91.19 187 CYS A O 1
ATOM 1446 N N . GLU A 1 188 ? 5.483 -14.119 4.063 1.00 92.75 188 GLU A N 1
ATOM 1447 C CA . GLU A 1 188 ? 5.677 -15.319 3.245 1.00 92.75 188 GLU A CA 1
ATOM 1448 C C . GLU A 1 188 ? 5.351 -15.062 1.770 1.00 92.75 188 GLU A C 1
ATOM 1450 O O . GLU A 1 188 ? 6.150 -15.429 0.912 1.00 92.75 188 GLU A O 1
ATOM 1455 N N . MET A 1 189 ? 4.251 -14.361 1.472 1.00 93.69 189 MET A N 1
ATOM 1456 C CA . MET A 1 189 ? 3.888 -13.996 0.094 1.00 93.69 189 MET A CA 1
ATOM 1457 C C . MET A 1 189 ? 4.935 -13.091 -0.566 1.00 93.69 189 MET A C 1
ATOM 1459 O O . MET A 1 189 ? 5.318 -13.297 -1.719 1.00 93.69 189 MET A O 1
ATOM 1463 N N . ARG A 1 190 ? 5.454 -12.100 0.168 1.00 93.50 190 ARG A N 1
ATOM 1464 C CA . ARG A 1 190 ? 6.502 -11.200 -0.334 1.00 93.50 190 ARG A CA 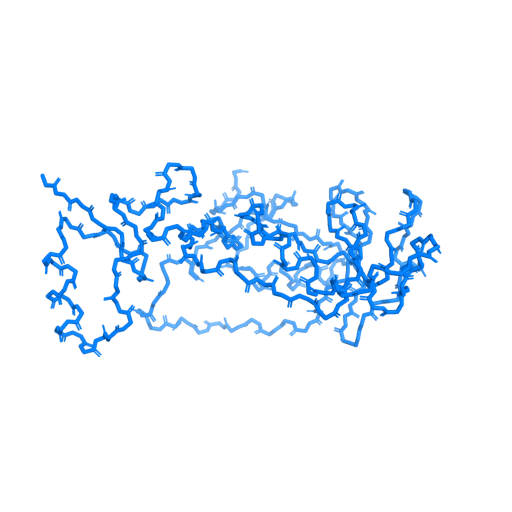1
ATOM 1465 C C . ARG A 1 190 ? 7.846 -11.905 -0.492 1.00 93.50 190 ARG A C 1
ATOM 1467 O O . ARG A 1 190 ? 8.567 -11.635 -1.449 1.00 93.50 190 ARG A O 1
ATOM 1474 N N . LYS A 1 191 ? 8.168 -12.850 0.392 1.00 94.88 191 LYS A N 1
ATOM 1475 C CA . LYS A 1 191 ? 9.340 -13.718 0.235 1.00 94.88 191 LYS A CA 1
ATOM 1476 C C . LYS A 1 191 ? 9.231 -14.578 -1.028 1.00 94.88 191 LYS A C 1
ATOM 1478 O O . LYS A 1 191 ? 10.215 -14.684 -1.752 1.00 94.88 191 LYS A O 1
ATOM 1483 N N . ASP A 1 192 ? 8.057 -15.143 -1.306 1.00 96.62 192 ASP A N 1
ATOM 1484 C CA . ASP A 1 192 ? 7.792 -15.920 -2.526 1.00 96.62 192 ASP A CA 1
ATOM 1485 C C . ASP A 1 192 ? 7.867 -15.047 -3.787 1.00 96.62 192 ASP A C 1
ATOM 1487 O O . ASP A 1 192 ? 8.456 -15.446 -4.789 1.00 96.62 192 ASP A O 1
ATOM 1491 N N . SER A 1 193 ? 7.378 -13.804 -3.706 1.00 97.25 193 SER A N 1
ATOM 1492 C CA . SER A 1 193 ? 7.501 -12.833 -4.803 1.00 97.25 193 SER A CA 1
ATOM 1493 C C . SER A 1 193 ? 8.966 -12.627 -5.207 1.00 97.25 193 SER A C 1
ATOM 1495 O O . SER A 1 193 ? 9.340 -12.711 -6.372 1.00 97.25 193 SER A O 1
ATOM 1497 N N . CYS A 1 194 ? 9.833 -12.432 -4.214 1.00 96.88 194 CYS A N 1
ATOM 1498 C CA . CYS A 1 194 ? 11.266 -12.269 -4.438 1.00 96.88 194 CYS A CA 1
ATOM 1499 C C . CYS A 1 194 ? 11.963 -13.544 -4.923 1.00 96.88 194 CYS A C 1
ATOM 1501 O O . CYS A 1 194 ? 12.927 -13.453 -5.674 1.00 96.88 194 CYS A O 1
ATOM 1503 N N . ALA A 1 195 ? 11.505 -14.722 -4.492 1.00 96.50 195 ALA A N 1
ATOM 1504 C CA . ALA A 1 195 ? 12.079 -15.997 -4.922 1.00 96.50 195 ALA A CA 1
ATOM 1505 C C . ALA A 1 195 ? 11.729 -16.337 -6.379 1.00 96.50 195 ALA A C 1
ATOM 1507 O O . ALA A 1 195 ? 12.524 -16.969 -7.068 1.00 96.50 195 ALA A O 1
ATOM 1508 N N . THR A 1 196 ? 10.548 -15.922 -6.836 1.00 96.75 196 THR A N 1
ATOM 1509 C CA . THR A 1 196 ? 10.033 -16.223 -8.181 1.00 96.75 196 THR A CA 1
ATOM 1510 C C . THR A 1 196 ? 10.326 -15.130 -9.208 1.00 96.75 196 THR A C 1
ATOM 1512 O O . THR A 1 196 ? 10.196 -15.377 -10.402 1.00 96.75 196 THR A O 1
ATOM 1515 N N . GLY A 1 197 ? 10.694 -13.921 -8.769 1.00 96.81 197 GLY A N 1
ATOM 1516 C CA . GLY A 1 197 ? 10.851 -12.755 -9.645 1.00 96.81 197 GLY A CA 1
ATOM 1517 C C . GLY A 1 197 ? 9.525 -12.094 -10.039 1.00 96.81 197 GLY A C 1
ATOM 1518 O O . GLY A 1 197 ? 9.533 -11.091 -10.754 1.00 96.81 197 GLY A O 1
ATOM 1519 N N . PHE A 1 198 ? 8.389 -12.611 -9.558 1.00 97.69 198 PHE A N 1
ATOM 1520 C CA . PHE A 1 198 ? 7.067 -12.051 -9.816 1.00 97.69 198 PHE A CA 1
ATOM 1521 C C . PHE A 1 198 ? 6.533 -11.312 -8.594 1.00 97.69 198 PHE A C 1
ATOM 1523 O O . PHE A 1 198 ? 6.559 -11.829 -7.482 1.00 97.69 198 PHE A O 1
ATOM 1530 N N . TYR A 1 199 ? 5.991 -10.111 -8.779 1.00 96.62 199 TYR A N 1
ATOM 1531 C CA . TYR A 1 199 ? 5.273 -9.426 -7.710 1.00 96.62 199 TYR A CA 1
ATOM 1532 C C . TYR A 1 199 ? 3.893 -10.069 -7.549 1.00 96.62 199 TYR A C 1
ATOM 1534 O O . TYR A 1 199 ? 3.028 -9.935 -8.415 1.00 96.62 199 TYR A O 1
ATOM 1542 N N . ILE A 1 200 ? 3.696 -10.775 -6.436 1.00 96.25 200 ILE A N 1
ATOM 1543 C CA . ILE A 1 200 ? 2.430 -11.423 -6.094 1.00 96.25 200 ILE A CA 1
ATOM 1544 C C . ILE A 1 200 ? 1.648 -10.458 -5.206 1.00 96.25 200 ILE A C 1
ATOM 1546 O O . ILE A 1 200 ? 2.083 -10.129 -4.098 1.00 96.25 200 ILE A O 1
ATOM 1550 N N . ASP A 1 201 ? 0.515 -9.978 -5.711 1.00 91.62 201 ASP A N 1
ATOM 1551 C CA . ASP A 1 201 ? -0.413 -9.139 -4.955 1.00 91.62 201 ASP A CA 1
ATOM 1552 C C . ASP A 1 201 ? -1.469 -9.966 -4.208 1.00 91.62 201 ASP A C 1
ATOM 1554 O O . ASP A 1 201 ? -1.651 -11.163 -4.463 1.00 91.62 201 ASP A O 1
ATOM 1558 N N . LEU A 1 202 ? -2.170 -9.325 -3.276 1.00 89.94 202 LEU A N 1
ATOM 1559 C CA . LEU A 1 202 ? -3.292 -9.942 -2.576 1.00 89.94 202 LEU A CA 1
ATOM 1560 C C . LEU A 1 202 ? -4.482 -10.101 -3.528 1.00 89.94 202 LEU A C 1
ATOM 1562 O O . LEU A 1 202 ? -4.938 -9.133 -4.129 1.00 89.94 202 LEU A O 1
ATOM 1566 N N . LYS A 1 203 ? -5.035 -11.312 -3.603 1.00 91.31 203 LYS A N 1
ATOM 1567 C CA . LYS A 1 203 ? -6.333 -11.567 -4.237 1.00 91.31 203 LYS A CA 1
ATOM 1568 C C . LYS A 1 203 ? -7.472 -11.276 -3.263 1.00 91.31 203 LYS A C 1
ATOM 1570 O O . LYS A 1 203 ? -8.385 -10.525 -3.583 1.00 91.31 203 LYS A O 1
ATOM 1575 N N . HIS A 1 204 ? -7.415 -11.873 -2.074 1.00 87.38 204 HIS A N 1
ATOM 1576 C CA . HIS A 1 204 ? -8.320 -11.595 -0.958 1.00 87.38 204 HIS A CA 1
ATOM 1577 C C . HIS A 1 204 ? -7.738 -12.120 0.361 1.00 87.38 204 HIS A C 1
ATOM 1579 O O . HIS A 1 204 ? -6.837 -12.962 0.378 1.00 87.38 204 HIS A O 1
ATOM 1585 N N . ALA A 1 205 ? -8.275 -11.638 1.483 1.00 84.75 205 ALA A N 1
ATOM 1586 C CA . ALA A 1 205 ? -7.995 -12.216 2.794 1.00 84.75 205 ALA A CA 1
ATOM 1587 C C . ALA A 1 205 ? -8.594 -13.632 2.910 1.00 84.75 205 ALA A C 1
ATOM 1589 O O . ALA A 1 205 ? -9.641 -13.918 2.328 1.00 84.75 205 ALA A O 1
ATOM 1590 N N . GLY A 1 206 ? -7.954 -14.506 3.686 1.00 86.25 206 GLY A N 1
ATOM 1591 C CA . GLY A 1 206 ? -8.348 -15.906 3.847 1.00 86.25 206 GLY A CA 1
ATOM 1592 C C . GLY A 1 206 ? -7.608 -16.863 2.910 1.00 86.25 206 GLY A C 1
ATOM 1593 O O . GLY A 1 206 ? -6.664 -16.491 2.219 1.00 86.25 206 GLY A O 1
ATOM 1594 N N . GLU A 1 207 ? -8.020 -18.126 2.922 1.00 92.69 207 GLU A N 1
ATOM 1595 C CA . GLU A 1 207 ? -7.467 -19.167 2.050 1.00 92.69 207 GLU A CA 1
ATOM 1596 C C . GLU A 1 207 ? -8.030 -19.048 0.635 1.00 92.69 207 GLU A C 1
ATOM 1598 O O . GLU A 1 207 ? -9.188 -18.675 0.471 1.00 92.69 207 GLU A O 1
ATOM 1603 N N . CYS A 1 208 ? -7.234 -19.385 -0.380 1.00 93.88 208 CYS A N 1
ATOM 1604 C CA . CYS A 1 208 ? -7.762 -19.581 -1.725 1.00 93.88 208 CYS A CA 1
ATOM 1605 C C . CYS A 1 208 ? -8.763 -20.747 -1.739 1.00 93.88 208 CYS A C 1
ATOM 1607 O O . CYS A 1 208 ? -8.557 -21.740 -1.038 1.00 93.88 208 CYS A O 1
ATOM 1609 N N . LEU A 1 209 ? -9.822 -20.598 -2.540 1.00 88.88 209 LEU A N 1
ATOM 1610 C CA . LEU A 1 209 ? -10.776 -21.662 -2.865 1.00 88.88 209 LEU A CA 1
ATOM 1611 C C . LEU A 1 209 ? -10.201 -22.632 -3.900 1.00 88.88 209 LEU A C 1
ATOM 1613 O O . LEU A 1 209 ? -9.455 -22.150 -4.787 1.00 88.88 209 LEU A O 1
#

Secondary structure (DSSP, 8-state):
---EEETTS-EESSHHHHHHHHHHTT-TT--EEEESS--SSSTT--BGGGPEEEE-TT--EEEE------GGGS---SS-----TTT-EEETTS-EESSHHHHHHHHHHHTB---EEEES----TT--GGG----TT-EEEEETTT--EEEE--------S---S-S-TTTT--EEETTS-EESSHHHHHHHHHHHTEE--EEEES---

Mean predicted aligned error: 7.56 Å